Protein AF-A0A3D1DZT5-F1 (afdb_monomer_lite)

Secondary structure (DSSP, 8-state):
-HHHHHHHHHHHHTTTT---SEEHHHHHHHHHHSTTSHHHHHHHHHHHHHHHHTTSS-TTT-EE-TT--BTTTTB-HHHHHHH---SS-SS---TTT-HHHHHHHHHHHHHHTT--TTS-SEEEEE--TT-EETTEEHHHHHHTT-EEEHHHHHHTT-EETTSPPPP-S--EEEEE-TT-TTS-EEEE-HHHHHHHHH---HHHHHHHHHHHHHT-

Foldseek 3Di:
DVLLLVLLLCVQANNLVRQADDQLLVLLVVVLPDDPCNVVSVVLNVLVVVLCVQVQDDSVGFHHHSSRQTASNRHRSVLCVVQFDDQVPPSHSHSHPDVRRSSRSSVRLLVVLVDDPVDAFWAWKDADLQQDDPNDDQQRQAVVQDWDFLVSRVVSVIDHPVRHRDDPDRFIFGWHDLPPRPGIIITGGSSLSSQCVSPVDPVSSVSSRVSSVVVD

Structure (mmCIF, N/CA/C/O backbone):
data_AF-A0A3D1DZT5-F1
#
_entry.id   AF-A0A3D1DZT5-F1
#
loop_
_atom_site.group_PDB
_atom_site.id
_atom_site.type_symbol
_atom_site.label_atom_id
_atom_site.label_alt_id
_atom_site.label_comp_id
_atom_site.label_asym_id
_atom_site.label_entity_id
_atom_site.label_seq_id
_atom_site.pdbx_PDB_ins_code
_atom_site.Cartn_x
_atom_site.Cartn_y
_atom_site.Cartn_z
_atom_site.occupancy
_atom_site.B_iso_or_equiv
_atom_site.auth_seq_id
_atom_site.auth_comp_id
_atom_site.auth_asym_id
_atom_site.auth_atom_id
_atom_site.pdbx_PDB_model_num
ATOM 1 N N . GLN A 1 1 ? -7.192 8.512 -7.193 1.00 91.81 1 GLN A N 1
ATOM 2 C CA . GLN A 1 1 ? -7.450 7.525 -8.275 1.00 91.81 1 GLN A CA 1
ATOM 3 C C . GLN A 1 1 ? -8.282 6.357 -7.721 1.00 91.81 1 GLN A C 1
ATOM 5 O O . GLN A 1 1 ? -7.729 5.529 -7.006 1.00 91.81 1 GLN A O 1
ATOM 10 N N . LYS A 1 2 ? -9.596 6.296 -8.017 1.00 95.25 2 LYS A N 1
ATOM 11 C CA . LYS A 1 2 ? -10.580 5.406 -7.346 1.00 95.25 2 LYS A CA 1
ATOM 12 C C . LYS A 1 2 ? -10.194 3.919 -7.333 1.00 95.25 2 LYS A C 1
ATOM 14 O O . LYS A 1 2 ? -10.285 3.280 -6.292 1.00 95.25 2 LYS A O 1
ATOM 19 N N . ARG A 1 3 ? -9.681 3.397 -8.454 1.00 96.50 3 ARG A N 1
ATOM 20 C CA . ARG A 1 3 ? -9.300 1.978 -8.595 1.00 96.50 3 ARG A CA 1
ATOM 21 C C . ARG A 1 3 ? -8.330 1.479 -7.520 1.00 96.50 3 ARG A C 1
ATOM 23 O O . ARG A 1 3 ? -8.457 0.346 -7.078 1.00 96.50 3 ARG A O 1
ATOM 30 N N . TYR A 1 4 ? -7.404 2.318 -7.048 1.00 97.88 4 TYR A N 1
ATOM 31 C CA . TYR A 1 4 ? -6.472 1.911 -5.992 1.00 97.88 4 TYR A CA 1
ATOM 32 C C . TYR A 1 4 ? -7.145 1.820 -4.631 1.00 97.88 4 TYR A C 1
ATOM 34 O O . TYR A 1 4 ? -6.886 0.864 -3.919 1.00 97.88 4 TYR A O 1
ATOM 42 N N . ILE A 1 5 ? -8.036 2.754 -4.294 1.00 97.75 5 ILE A N 1
ATOM 43 C CA . ILE A 1 5 ? -8.781 2.720 -3.026 1.00 97.75 5 ILE A CA 1
ATOM 44 C C . ILE A 1 5 ? -9.580 1.413 -2.936 1.00 97.75 5 ILE A C 1
ATOM 46 O O . ILE A 1 5 ? -9.458 0.679 -1.961 1.00 97.75 5 ILE A O 1
ATOM 50 N N . VAL A 1 6 ? -10.307 1.072 -4.006 1.00 97.81 6 VAL A N 1
ATOM 51 C CA . VAL A 1 6 ? -11.055 -0.193 -4.108 1.00 97.81 6 VAL A CA 1
ATOM 52 C C . VAL A 1 6 ? -10.125 -1.405 -4.017 1.00 97.81 6 VAL A C 1
ATOM 54 O O . VAL A 1 6 ? -10.454 -2.389 -3.365 1.00 97.81 6 VAL A O 1
ATOM 57 N N . THR A 1 7 ? -8.945 -1.334 -4.632 1.00 98.25 7 THR A N 1
ATOM 58 C CA . THR A 1 7 ? -7.959 -2.421 -4.592 1.00 98.25 7 THR A CA 1
ATOM 59 C C . THR A 1 7 ? -7.408 -2.655 -3.184 1.00 98.25 7 THR A C 1
ATOM 61 O O . THR A 1 7 ? -7.348 -3.803 -2.755 1.00 98.25 7 THR A O 1
ATOM 64 N N . PHE A 1 8 ? -7.019 -1.596 -2.462 1.00 98.31 8 PHE A N 1
ATOM 65 C CA . PHE A 1 8 ? -6.582 -1.704 -1.065 1.00 98.31 8 PHE A CA 1
ATOM 66 C C . PHE A 1 8 ? -7.686 -2.329 -0.214 1.00 98.31 8 PHE A C 1
ATOM 68 O O . PHE A 1 8 ? -7.444 -3.306 0.482 1.00 98.31 8 PHE A O 1
ATOM 75 N N . TRP A 1 9 ? -8.919 -1.842 -0.355 1.00 98.25 9 TRP A N 1
ATOM 76 C CA . TRP A 1 9 ? -10.068 -2.384 0.364 1.00 98.25 9 TRP A CA 1
ATOM 77 C C . TRP A 1 9 ? -10.323 -3.874 0.068 1.00 98.25 9 TRP A C 1
ATOM 79 O O . TRP A 1 9 ? -10.578 -4.670 0.975 1.00 98.25 9 TRP A O 1
ATOM 89 N N . GLY A 1 10 ? -10.200 -4.278 -1.198 1.00 98.00 10 GLY A N 1
ATOM 90 C CA . GLY A 1 10 ? -10.328 -5.671 -1.621 1.00 98.00 10 GLY A CA 1
ATOM 91 C C . GLY A 1 10 ? -9.225 -6.574 -1.070 1.00 98.00 10 GLY A C 1
ATOM 92 O O . GLY A 1 10 ? -9.520 -7.641 -0.539 1.00 98.00 10 GLY A O 1
ATOM 93 N N . ILE A 1 11 ? -7.964 -6.147 -1.164 1.00 97.62 11 ILE A N 1
ATOM 94 C CA . ILE A 1 11 ? -6.813 -6.945 -0.716 1.00 97.62 11 ILE A CA 1
ATOM 95 C C . ILE A 1 11 ? -6.758 -7.053 0.809 1.00 97.62 11 ILE A C 1
ATOM 97 O O . ILE A 1 11 ? -6.447 -8.126 1.317 1.00 97.62 11 ILE A O 1
ATOM 101 N N . GLU A 1 12 ? -7.063 -5.978 1.535 1.00 97.50 12 GLU A N 1
ATOM 102 C CA . GLU A 1 12 ? -6.966 -5.978 2.997 1.00 97.50 12 GLU A CA 1
ATOM 103 C C . GLU A 1 12 ? -8.064 -6.807 3.658 1.00 97.50 12 GLU A C 1
ATOM 105 O O . GLU A 1 12 ? -7.792 -7.553 4.596 1.00 97.50 12 GLU A O 1
ATOM 110 N N . THR A 1 13 ? -9.310 -6.686 3.191 1.00 97.62 13 THR A N 1
ATOM 111 C CA . THR A 1 13 ? -10.460 -7.245 3.922 1.00 97.62 13 THR A CA 1
ATOM 112 C C . THR A 1 13 ? -11.523 -7.889 3.044 1.00 97.62 13 THR A C 1
ATOM 114 O O . THR A 1 13 ? -12.632 -8.152 3.511 1.00 97.62 13 THR A O 1
ATOM 117 N N . SER A 1 14 ? -11.224 -8.167 1.769 1.00 97.38 14 SER A N 1
ATOM 118 C CA . SER A 1 14 ? -12.224 -8.637 0.796 1.00 97.38 14 SER A CA 1
ATOM 119 C C . SER A 1 14 ? -13.459 -7.738 0.772 1.00 97.38 14 SER A C 1
ATOM 121 O O . SER A 1 14 ? -14.593 -8.218 0.833 1.00 97.38 14 SER A O 1
ATOM 123 N N . PHE A 1 15 ? -13.222 -6.426 0.706 1.00 97.50 15 PHE A N 1
ATOM 124 C CA . PHE A 1 15 ? -14.264 -5.401 0.706 1.00 97.50 15 PHE A CA 1
ATOM 125 C C . PHE A 1 15 ? -15.083 -5.384 2.011 1.00 97.50 15 PHE A C 1
ATOM 127 O O . PHE A 1 15 ? -16.312 -5.375 1.992 1.00 97.50 15 PHE A O 1
ATOM 134 N N . GLY A 1 16 ? -14.398 -5.453 3.157 1.00 96.56 16 GLY A N 1
ATOM 135 C CA . GLY A 1 16 ? -15.019 -5.422 4.485 1.00 96.56 16 GLY A CA 1
ATOM 136 C C . GLY A 1 16 ? -15.617 -6.750 4.963 1.00 96.56 16 GLY A C 1
ATOM 137 O O . GLY A 1 16 ? -16.062 -6.834 6.104 1.00 96.56 16 GLY A O 1
ATOM 138 N N . LYS A 1 17 ? -15.596 -7.812 4.144 1.00 96.44 17 LYS A N 1
ATOM 139 C CA . LYS A 1 17 ? -16.114 -9.139 4.530 1.00 96.44 17 LYS A CA 1
ATOM 140 C C . LYS A 1 17 ? -15.282 -9.813 5.623 1.00 96.44 17 LYS A C 1
ATOM 142 O O . LYS A 1 17 ? -15.829 -10.556 6.433 1.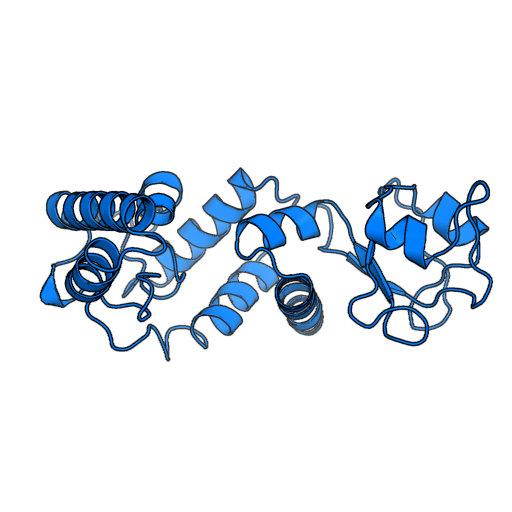00 96.44 17 LYS A O 1
ATOM 147 N N . TYR A 1 18 ? -13.974 -9.558 5.654 1.00 94.75 18 TYR A N 1
ATOM 148 C CA . TYR A 1 18 ? -13.041 -10.167 6.600 1.00 94.75 18 TYR A CA 1
ATOM 149 C C . TYR A 1 18 ? -12.170 -9.106 7.273 1.00 94.75 18 TYR A C 1
ATOM 151 O O . TYR A 1 18 ? -11.099 -8.767 6.785 1.00 94.75 18 TYR A O 1
ATOM 159 N N . LEU A 1 19 ? -12.612 -8.605 8.427 1.00 93.50 19 LEU A N 1
ATOM 160 C CA . LEU A 1 19 ? -11.855 -7.626 9.232 1.00 93.50 19 LEU A CA 1
ATOM 161 C C . LEU A 1 19 ? -10.792 -8.284 10.130 1.00 93.50 19 LEU A C 1
ATOM 163 O O . LEU A 1 19 ? -9.936 -7.608 10.701 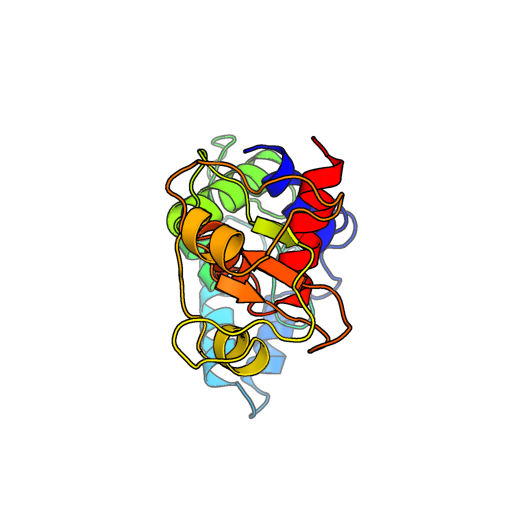1.00 93.50 19 LEU A O 1
ATOM 167 N N . GLY A 1 20 ? -10.892 -9.606 10.291 1.00 92.00 20 GLY A N 1
ATOM 168 C CA . GLY A 1 20 ? -10.311 -10.366 11.393 1.00 92.00 20 GLY A CA 1
ATOM 169 C C . GLY A 1 20 ? -11.322 -10.598 12.524 1.00 92.00 20 GLY A C 1
ATOM 170 O O . GLY A 1 20 ? -12.349 -9.928 12.621 1.00 92.00 20 GLY A O 1
ATOM 171 N N . SER A 1 21 ? -11.058 -11.602 13.359 1.00 94.00 21 SER A N 1
ATOM 172 C CA . SER A 1 21 ? -11.971 -12.058 14.420 1.00 94.00 21 SER A CA 1
ATOM 173 C C . SER A 1 21 ? -11.554 -11.612 15.827 1.00 94.00 21 SER A C 1
ATOM 175 O O . SER A 1 21 ? -12.322 -11.776 16.782 1.00 94.00 21 SER A O 1
ATOM 177 N N . PHE A 1 22 ? -10.367 -11.019 15.971 1.00 97.81 22 PHE A N 1
ATOM 178 C CA . PHE A 1 22 ? -9.794 -10.668 17.265 1.00 97.81 22 PHE A CA 1
ATOM 179 C C . PHE A 1 22 ? -10.328 -9.330 17.772 1.00 97.81 22 PHE A C 1
ATOM 181 O O . PHE A 1 22 ? -10.582 -8.403 17.002 1.00 97.81 22 PHE A O 1
ATOM 188 N N . ASN A 1 23 ? -10.479 -9.226 19.091 1.00 98.44 23 ASN A N 1
ATOM 189 C CA . ASN A 1 23 ? -10.602 -7.938 19.760 1.00 98.44 23 ASN A CA 1
ATOM 190 C C . ASN A 1 23 ? -9.209 -7.287 19.821 1.00 98.44 23 ASN A C 1
ATOM 192 O O . ASN A 1 23 ? -8.269 -7.886 20.344 1.00 98.44 23 ASN A O 1
ATOM 196 N N . VAL A 1 24 ? -9.068 -6.090 19.252 1.00 98.50 24 VAL A N 1
ATOM 197 C CA . VAL A 1 24 ? -7.765 -5.441 19.043 1.00 98.50 24 VAL A CA 1
ATOM 198 C C . VAL A 1 24 ? -7.049 -5.131 20.363 1.00 98.50 24 VAL A C 1
ATOM 200 O O . VAL A 1 24 ? -5.883 -5.513 20.476 1.00 98.50 24 VAL A O 1
ATOM 203 N N . PRO A 1 25 ? -7.691 -4.526 21.386 1.00 98.38 25 PRO A N 1
ATOM 204 C CA . PRO A 1 25 ? -7.063 -4.356 22.694 1.00 98.38 25 PRO A CA 1
ATOM 205 C C . PRO A 1 25 ? -6.531 -5.665 23.287 1.00 98.38 25 PRO A C 1
ATOM 207 O O . PRO A 1 25 ? -5.382 -5.707 23.720 1.00 98.38 25 PRO A O 1
ATOM 210 N N . GLN A 1 26 ? -7.317 -6.748 23.251 1.00 98.00 26 GLN A N 1
ATOM 211 C CA . GLN A 1 26 ? -6.884 -8.052 23.769 1.00 98.00 26 GLN A CA 1
ATOM 212 C C . GLN A 1 26 ? -5.667 -8.594 23.009 1.00 98.00 26 GLN A C 1
ATOM 214 O O . GLN A 1 26 ? -4.668 -8.956 23.629 1.00 98.00 26 GLN A O 1
ATOM 219 N N . ALA A 1 27 ? -5.714 -8.587 21.675 1.00 97.69 27 ALA A N 1
ATOM 220 C CA . ALA A 1 27 ? -4.608 -9.040 20.835 1.00 97.69 27 ALA A CA 1
ATOM 221 C C . ALA A 1 27 ? -3.318 -8.244 21.104 1.00 97.69 27 ALA A C 1
ATOM 223 O O . ALA A 1 27 ? -2.236 -8.814 21.258 1.00 97.69 27 ALA A O 1
ATOM 224 N N . LEU A 1 28 ? -3.434 -6.920 21.224 1.00 97.94 28 LEU A N 1
ATOM 225 C CA . LEU A 1 28 ? -2.300 -6.045 21.503 1.00 97.94 28 LEU A CA 1
ATOM 226 C C . LEU A 1 28 ? -1.756 -6.218 22.927 1.00 97.94 28 LEU A C 1
ATOM 228 O O . LEU A 1 28 ? -0.542 -6.154 23.096 1.00 97.94 28 LEU A O 1
ATOM 232 N N . VAL A 1 29 ? -2.598 -6.483 23.935 1.00 97.19 29 VAL A N 1
ATOM 233 C CA . VAL A 1 29 ? -2.145 -6.844 25.293 1.00 97.19 29 VAL A CA 1
ATOM 234 C C . VAL A 1 29 ? -1.318 -8.126 25.258 1.00 97.19 29 VAL A C 1
ATOM 236 O O . VAL A 1 29 ? -0.209 -8.143 25.794 1.00 97.19 29 VAL A O 1
ATOM 239 N N . THR A 1 30 ? -1.804 -9.172 24.582 1.00 96.56 30 THR A N 1
ATOM 240 C CA . THR A 1 30 ? -1.067 -10.435 24.430 1.00 96.56 30 THR A CA 1
ATOM 241 C C . THR A 1 30 ? 0.303 -10.206 23.788 1.00 96.56 30 THR A C 1
ATOM 243 O O . THR A 1 30 ? 1.317 -10.680 24.296 1.00 96.56 30 THR A O 1
ATOM 246 N N . LEU A 1 31 ? 0.366 -9.418 22.713 1.00 96.38 31 LEU A N 1
ATOM 247 C CA . LEU A 1 31 ? 1.617 -9.133 22.002 1.00 96.38 31 LEU A CA 1
ATOM 248 C C . LEU A 1 31 ? 2.534 -8.131 22.720 1.00 96.38 31 LEU A C 1
ATOM 250 O O . LEU A 1 31 ? 3.740 -8.117 22.480 1.00 96.38 31 LEU A O 1
ATOM 254 N N . ALA A 1 32 ? 1.989 -7.282 23.590 1.00 95.81 32 ALA A N 1
ATOM 255 C CA . ALA A 1 32 ? 2.770 -6.404 24.458 1.00 95.81 32 ALA A CA 1
ATOM 256 C C . ALA A 1 32 ? 3.413 -7.171 25.624 1.00 95.81 32 ALA A C 1
ATOM 258 O O . ALA A 1 32 ? 4.428 -6.718 26.162 1.00 95.81 32 ALA A O 1
ATOM 259 N N . TYR A 1 33 ? 2.821 -8.305 26.009 1.00 93.69 33 TYR A N 1
ATOM 260 C CA . TYR A 1 33 ? 3.386 -9.244 26.971 1.00 93.69 33 TYR A CA 1
ATOM 261 C C . TYR A 1 33 ? 4.450 -10.154 26.330 1.00 93.69 33 TYR A C 1
ATOM 263 O O . TYR A 1 33 ? 5.475 -10.416 26.955 1.00 93.69 33 TYR A O 1
ATOM 271 N N . ASP A 1 34 ? 4.266 -10.570 25.070 1.00 86.81 34 ASP A N 1
ATOM 272 C CA . ASP A 1 34 ? 5.263 -11.352 24.319 1.00 86.81 34 ASP A CA 1
ATOM 273 C C . ASP A 1 34 ? 6.556 -10.548 24.033 1.00 86.81 34 ASP A C 1
ATOM 275 O O . ASP A 1 34 ? 6.542 -9.408 23.562 1.00 86.81 34 ASP A O 1
ATOM 279 N N . GLY A 1 35 ? 7.718 -11.152 24.300 1.00 76.88 35 GLY A N 1
ATOM 280 C CA . GLY A 1 35 ? 9.020 -10.482 24.355 1.00 76.88 35 GLY A CA 1
ATOM 281 C C . GLY A 1 35 ? 9.594 -10.015 23.013 1.00 76.88 35 GLY A C 1
ATOM 282 O O . GLY A 1 35 ? 10.433 -9.117 22.996 1.00 76.88 35 GLY A O 1
ATOM 283 N N . ARG A 1 36 ? 9.155 -10.562 21.871 1.00 87.56 36 ARG A N 1
ATOM 284 C CA . ARG A 1 36 ? 9.807 -10.300 20.565 1.00 87.56 36 ARG A CA 1
ATOM 285 C C . ARG A 1 36 ? 9.691 -8.848 20.091 1.00 87.56 36 ARG A C 1
ATOM 287 O O . ARG A 1 36 ? 10.634 -8.304 19.522 1.00 87.56 36 ARG A O 1
ATOM 294 N N . ARG A 1 37 ? 8.515 -8.234 20.265 1.00 92.88 37 ARG A N 1
ATOM 295 C CA . ARG A 1 37 ? 8.199 -6.859 19.817 1.00 92.88 37 ARG A CA 1
ATOM 296 C C . ARG A 1 37 ? 7.370 -6.085 20.851 1.00 92.88 37 ARG A C 1
ATOM 298 O O . ARG A 1 37 ? 6.650 -5.154 20.487 1.00 92.88 37 ARG A O 1
ATOM 305 N N . SER A 1 38 ? 7.497 -6.440 22.129 1.00 95.12 38 SER A N 1
ATOM 306 C CA . SER A 1 38 ? 6.693 -5.910 23.242 1.00 95.12 38 SER A CA 1
ATOM 307 C C . SER A 1 38 ? 6.575 -4.382 23.249 1.00 95.12 38 SER A C 1
ATOM 309 O O . SER A 1 38 ? 5.476 -3.844 23.354 1.00 95.12 38 SER A O 1
ATOM 311 N N . ALA A 1 39 ? 7.686 -3.657 23.074 1.00 96.31 39 ALA A N 1
ATOM 312 C CA . ALA A 1 39 ? 7.699 -2.193 23.084 1.00 96.31 39 ALA A CA 1
ATOM 313 C C . ALA A 1 39 ? 6.841 -1.577 21.964 1.00 96.31 39 ALA A C 1
ATOM 315 O O . ALA A 1 39 ? 6.136 -0.592 22.189 1.00 96.31 39 ALA A O 1
ATOM 316 N N . TYR A 1 40 ? 6.870 -2.173 20.768 1.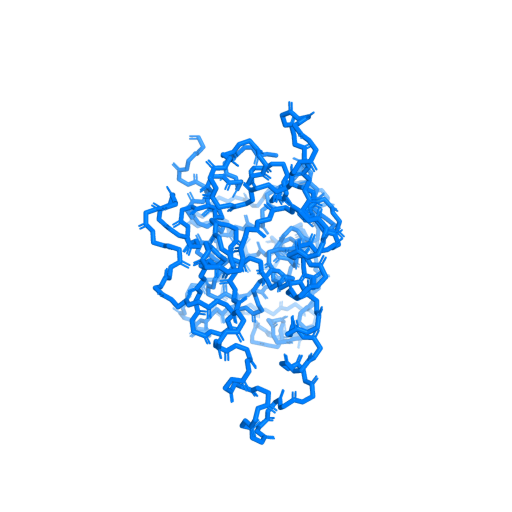00 97.00 40 TYR A N 1
ATOM 317 C CA . TYR A 1 40 ? 6.046 -1.731 19.645 1.00 97.00 40 TYR A CA 1
ATOM 318 C C . TYR A 1 40 ? 4.561 -1.962 19.935 1.00 97.00 40 TYR A C 1
ATOM 320 O O . TYR A 1 40 ? 3.764 -1.031 19.838 1.00 97.00 40 TYR A O 1
ATOM 328 N N . PHE A 1 41 ? 4.193 -3.174 20.355 1.00 97.88 41 PHE A N 1
ATOM 329 C CA . PHE A 1 41 ? 2.792 -3.511 20.608 1.00 97.88 41 PHE A CA 1
ATOM 330 C C . PHE A 1 41 ? 2.217 -2.807 21.836 1.00 97.88 41 PHE A C 1
ATOM 332 O O . PHE A 1 41 ? 1.050 -2.434 21.817 1.00 97.88 41 PHE A O 1
ATOM 339 N N . ARG A 1 42 ? 3.033 -2.495 22.850 1.00 97.75 42 ARG A N 1
ATOM 340 C CA . ARG A 1 42 ? 2.623 -1.625 23.964 1.00 97.75 42 ARG A CA 1
ATOM 341 C C . ARG A 1 42 ? 2.247 -0.226 23.478 1.00 97.75 42 ARG A C 1
ATOM 343 O O . ARG A 1 42 ? 1.253 0.330 23.932 1.00 97.75 42 ARG A O 1
ATOM 350 N N . LYS A 1 43 ? 3.006 0.339 22.534 1.00 98.38 43 LYS A N 1
ATOM 351 C CA . LYS A 1 43 ? 2.670 1.636 21.929 1.00 98.38 43 LYS A CA 1
ATOM 352 C C . LYS A 1 43 ? 1.361 1.562 21.141 1.00 98.38 43 LYS A C 1
ATOM 354 O O . LYS A 1 43 ? 0.531 2.457 21.270 1.00 98.38 43 LYS A O 1
ATOM 359 N N . GLU A 1 44 ? 1.170 0.511 20.347 1.00 98.69 44 GLU A N 1
ATOM 360 C CA . GLU A 1 44 ? -0.077 0.317 19.597 1.00 98.69 44 GLU A CA 1
ATOM 361 C C . GLU A 1 44 ? -1.276 0.086 20.524 1.00 98.69 44 GLU A C 1
ATOM 363 O O . GLU A 1 44 ? -2.336 0.647 20.275 1.00 98.69 44 GLU A O 1
ATOM 368 N N . LEU A 1 45 ? -1.106 -0.636 21.637 1.00 98.56 45 LEU A N 1
ATOM 369 C CA . LEU A 1 45 ? -2.141 -0.795 22.659 1.00 98.56 45 LEU A CA 1
ATOM 370 C C . LEU A 1 45 ? -2.569 0.559 23.235 1.00 98.56 45 LEU A C 1
ATOM 372 O O . LEU A 1 45 ? -3.757 0.863 23.272 1.00 98.56 45 LEU A O 1
ATOM 376 N N . LEU A 1 46 ? -1.613 1.400 23.640 1.00 98.75 46 LEU A N 1
ATOM 377 C CA . LEU A 1 46 ? -1.922 2.738 24.157 1.00 98.75 46 LEU A CA 1
ATOM 378 C C . LEU A 1 46 ? -2.625 3.608 23.107 1.00 98.75 46 LEU A C 1
ATOM 380 O O . LEU A 1 46 ? -3.540 4.357 23.436 1.00 98.75 46 LEU A O 1
ATOM 384 N N . ASN A 1 47 ? -2.234 3.493 21.837 1.00 98.88 47 ASN A N 1
ATOM 385 C CA . ASN A 1 47 ? -2.930 4.172 20.748 1.00 98.88 47 ASN A CA 1
ATOM 386 C C . ASN A 1 47 ? -4.357 3.638 20.559 1.00 98.88 47 ASN A C 1
ATOM 388 O O . ASN A 1 47 ? -5.259 4.438 20.348 1.00 98.88 47 ASN A O 1
ATOM 392 N N . ALA A 1 48 ? -4.585 2.327 20.672 1.00 98.88 48 ALA A N 1
ATOM 393 C CA . ALA A 1 48 ? -5.923 1.742 20.587 1.00 98.88 48 ALA A CA 1
ATOM 394 C C . ALA A 1 48 ? -6.835 2.271 21.703 1.00 98.88 48 ALA A C 1
ATOM 396 O O . ALA A 1 48 ? -7.967 2.665 21.437 1.00 98.88 48 ALA A O 1
ATOM 397 N N . LEU A 1 49 ? -6.313 2.373 22.930 1.00 98.81 49 LEU A N 1
ATOM 398 C CA . LEU A 1 49 ? -7.041 2.962 24.056 1.00 98.81 49 LEU A CA 1
ATOM 399 C C . LEU A 1 49 ? -7.388 4.436 23.812 1.00 98.81 49 LEU A C 1
ATOM 401 O O . LEU A 1 49 ? -8.508 4.836 24.096 1.00 98.81 49 LEU A O 1
ATOM 405 N N . ARG A 1 50 ? -6.485 5.225 23.212 1.00 98.88 50 ARG A N 1
ATOM 406 C CA . ARG A 1 50 ? -6.780 6.618 22.818 1.00 98.88 50 ARG A CA 1
ATOM 407 C C . ARG A 1 50 ? -7.893 6.725 21.776 1.00 98.88 50 ARG A C 1
ATOM 409 O O . ARG A 1 50 ? -8.650 7.683 21.795 1.00 98.88 50 ARG A O 1
ATOM 416 N N . ILE A 1 51 ? -7.984 5.769 20.853 1.00 98.88 51 ILE A N 1
ATOM 417 C CA . ILE A 1 51 ? -9.049 5.748 19.837 1.00 98.88 51 ILE A CA 1
ATOM 418 C C . ILE A 1 51 ? -10.407 5.465 20.486 1.00 98.88 51 ILE A C 1
ATOM 420 O O . ILE A 1 51 ? -11.398 6.090 20.115 1.00 98.88 51 ILE A O 1
ATOM 424 N N . ILE A 1 52 ? -10.436 4.540 21.452 1.00 98.75 52 ILE A N 1
ATOM 425 C CA . ILE A 1 52 ? -11.636 4.216 22.234 1.00 98.75 52 ILE A CA 1
ATOM 426 C C . ILE A 1 52 ? -12.057 5.419 23.085 1.00 98.75 52 ILE A C 1
ATOM 428 O O . ILE A 1 52 ? -13.219 5.810 23.050 1.00 98.75 52 ILE A O 1
ATOM 432 N N . ASP A 1 53 ? -11.109 6.031 23.797 1.00 98.69 53 ASP A N 1
ATOM 433 C CA . ASP A 1 53 ? -11.330 7.225 24.624 1.00 98.69 53 ASP A CA 1
ATOM 434 C C . ASP A 1 53 ? -11.852 8.413 23.796 1.00 98.69 53 ASP A C 1
ATOM 436 O O . ASP A 1 53 ? -12.764 9.119 24.212 1.00 98.69 53 ASP A O 1
ATOM 440 N N . GLY A 1 54 ? -11.362 8.564 22.561 1.00 98.38 54 GLY A N 1
ATOM 441 C CA . GLY A 1 54 ? -11.862 9.549 21.598 1.00 98.38 54 GLY A CA 1
ATOM 442 C C . GLY A 1 54 ? -13.258 9.261 21.027 1.00 98.38 54 GLY A C 1
ATOM 443 O O . GLY A 1 54 ? -13.729 10.026 20.191 1.00 98.38 54 GLY A O 1
ATOM 444 N N . GLY A 1 55 ? -13.919 8.167 21.420 1.00 98.38 55 GLY A N 1
ATOM 445 C CA . GLY A 1 55 ? -15.307 7.874 21.047 1.00 98.38 55 GLY A CA 1
ATOM 446 C C . GLY A 1 55 ? -15.519 7.374 19.614 1.00 98.38 55 GLY A C 1
ATOM 447 O O . GLY A 1 55 ? -16.662 7.296 19.162 1.00 98.38 55 GLY A O 1
ATOM 448 N N . HIS A 1 56 ? -14.454 7.011 18.892 1.00 98.56 56 HIS A N 1
ATOM 449 C CA . HIS A 1 56 ? -14.564 6.553 17.501 1.00 98.56 56 HIS A CA 1
ATOM 450 C C . HIS A 1 56 ? -15.087 5.113 17.373 1.00 98.56 56 HIS A C 1
ATOM 452 O O . HIS A 1 56 ? -15.667 4.758 16.352 1.00 98.56 56 HIS A O 1
ATOM 458 N N . ILE A 1 57 ? -14.873 4.273 18.391 1.00 98.56 57 ILE A N 1
ATOM 459 C CA . ILE A 1 57 ? -15.360 2.888 18.449 1.00 98.56 57 ILE A CA 1
ATOM 460 C C . ILE A 1 57 ? -15.395 2.415 19.909 1.00 98.56 57 ILE A C 1
ATOM 462 O O . ILE A 1 57 ? -14.556 2.820 20.714 1.00 98.56 57 ILE A O 1
ATOM 466 N N . SER A 1 58 ? -16.331 1.533 20.266 1.00 98.19 58 SER A N 1
ATOM 467 C CA . SER A 1 58 ? -16.342 0.900 21.591 1.00 98.19 58 SER A CA 1
ATOM 468 C C . SER A 1 58 ? -15.319 -0.239 21.685 1.00 98.19 58 SER A C 1
ATOM 470 O O . SER A 1 58 ? -14.976 -0.886 20.690 1.00 98.19 58 SER A O 1
ATOM 472 N N . ALA A 1 59 ? -14.830 -0.510 22.898 1.00 97.81 59 ALA A N 1
ATOM 473 C CA . ALA A 1 59 ? -13.777 -1.499 23.131 1.00 97.81 59 ALA A CA 1
ATOM 474 C C . ALA A 1 59 ? -14.151 -2.911 22.645 1.00 97.81 59 ALA A C 1
ATOM 476 O O . ALA A 1 59 ? -13.309 -3.607 22.082 1.00 97.81 59 ALA A O 1
ATOM 477 N N . ASP A 1 60 ? -15.404 -3.330 22.822 1.00 97.38 60 ASP A N 1
ATOM 478 C CA . ASP A 1 60 ? -15.934 -4.636 22.411 1.00 97.38 60 ASP A CA 1
ATOM 479 C C . ASP A 1 60 ? -16.067 -4.773 20.882 1.00 97.38 60 ASP A C 1
ATOM 481 O O . ASP A 1 60 ? -15.869 -5.865 20.330 1.00 97.38 60 ASP A O 1
ATOM 485 N N . ARG A 1 61 ? -16.312 -3.653 20.189 1.00 97.88 61 ARG A N 1
ATOM 486 C CA . ARG A 1 61 ? -16.486 -3.584 18.731 1.00 97.88 61 ARG A CA 1
ATOM 487 C C . ARG A 1 61 ? -15.194 -3.350 17.955 1.00 97.88 61 ARG A C 1
ATOM 489 O O . ARG A 1 61 ? -15.200 -3.517 16.737 1.00 97.88 61 ARG A O 1
ATOM 496 N N . MET A 1 62 ? -14.087 -3.011 18.619 1.00 98.50 62 MET A N 1
ATOM 497 C CA . MET A 1 62 ? -12.793 -2.775 17.972 1.00 98.50 62 MET A CA 1
ATOM 498 C C . MET A 1 62 ? -12.177 -4.087 17.451 1.00 98.50 62 MET A C 1
ATOM 500 O O . MET A 1 62 ? -11.311 -4.699 18.082 1.00 98.50 62 MET A O 1
ATOM 504 N N . LYS A 1 63 ? -12.660 -4.547 16.293 1.00 98.44 63 LYS A N 1
ATOM 505 C CA . LYS A 1 63 ? -12.231 -5.789 15.640 1.00 98.44 63 LYS A CA 1
ATOM 506 C C . LYS A 1 63 ? -11.063 -5.571 14.685 1.00 98.44 63 LYS A C 1
ATOM 508 O O . LYS A 1 63 ? -10.914 -4.502 14.085 1.00 98.44 63 LYS A O 1
ATOM 513 N N . GLY A 1 64 ? -10.246 -6.608 14.547 1.00 98.19 64 GLY A N 1
ATOM 514 C CA . GLY A 1 64 ? -9.066 -6.585 13.700 1.00 98.19 64 GLY A CA 1
ATOM 515 C C . GLY A 1 64 ? -8.381 -7.941 13.579 1.00 98.19 64 GLY A C 1
ATOM 516 O O . GLY A 1 64 ? -8.867 -8.974 14.057 1.00 98.19 64 GLY A O 1
ATOM 517 N N . SER A 1 65 ? -7.218 -7.928 12.940 1.00 98.12 65 SER A N 1
ATOM 518 C CA . SER A 1 65 ? -6.326 -9.079 12.864 1.00 98.12 65 SER A CA 1
ATOM 519 C C . SER A 1 65 ? -5.684 -9.398 14.216 1.00 98.12 65 SER A C 1
ATOM 521 O O . SER A 1 65 ? -5.652 -8.579 15.137 1.00 98.12 65 SER A O 1
ATOM 523 N N . TRP A 1 66 ? -5.090 -10.587 14.309 1.00 96.50 66 TRP A N 1
ATOM 524 C CA . TRP A 1 66 ? -4.331 -11.034 15.481 1.00 96.50 66 TRP A CA 1
ATOM 525 C C . TRP A 1 66 ? -3.165 -10.100 15.849 1.00 96.50 66 TRP A C 1
ATOM 527 O O . TRP A 1 66 ? -2.727 -10.098 16.992 1.00 96.50 66 TRP A O 1
ATOM 537 N N . ALA A 1 67 ? -2.658 -9.315 14.892 1.00 96.50 67 ALA A N 1
ATOM 538 C CA . ALA A 1 67 ? -1.556 -8.378 15.094 1.00 96.50 67 ALA A CA 1
ATOM 539 C C . ALA A 1 67 ? -2.026 -6.954 15.446 1.00 96.50 67 ALA A C 1
ATOM 541 O O . ALA A 1 67 ? -1.192 -6.068 15.622 1.00 96.50 67 ALA A O 1
ATOM 542 N N . GLY A 1 68 ? -3.341 -6.724 15.536 1.00 97.62 68 GLY A N 1
ATOM 543 C CA . GLY A 1 68 ? -3.930 -5.430 15.881 1.00 97.62 68 GLY A CA 1
ATOM 544 C C . GLY A 1 68 ? -4.161 -4.478 14.705 1.00 97.62 68 GLY A C 1
ATOM 545 O O . GLY A 1 68 ? -4.456 -3.311 14.940 1.00 97.62 68 GLY A O 1
ATOM 546 N N . ALA A 1 69 ? -4.054 -4.942 13.456 1.00 98.50 69 ALA A N 1
ATOM 547 C CA . ALA A 1 69 ? -4.530 -4.174 12.302 1.00 98.50 69 ALA A CA 1
ATOM 548 C C . ALA A 1 69 ? -6.067 -4.165 12.283 1.00 98.50 69 ALA A C 1
ATOM 550 O O . ALA A 1 69 ? -6.691 -5.215 12.416 1.00 98.50 69 ALA A O 1
ATOM 551 N N . MET A 1 70 ? -6.671 -2.984 12.176 1.00 98.69 70 MET A N 1
ATOM 552 C CA . MET A 1 70 ? -8.061 -2.741 12.558 1.00 98.69 70 MET A CA 1
ATOM 553 C C . MET A 1 70 ? -8.973 -2.472 11.363 1.00 98.69 70 MET A C 1
ATOM 555 O O . MET A 1 70 ? -8.583 -1.781 10.419 1.00 98.69 70 MET A O 1
ATOM 559 N N . GLY A 1 71 ? -10.224 -2.925 11.473 1.00 98.38 71 GLY A N 1
ATOM 560 C CA . GLY A 1 71 ? -11.306 -2.538 10.569 1.00 98.38 71 GLY A CA 1
ATOM 561 C C . GLY A 1 71 ? -11.055 -2.894 9.104 1.00 98.38 71 GLY A C 1
ATOM 562 O O . GLY A 1 71 ? -10.256 -3.774 8.777 1.00 98.38 71 GLY A O 1
ATOM 563 N N . GLN A 1 72 ? -11.762 -2.206 8.212 1.00 98.56 72 GLN A N 1
ATOM 564 C CA . GLN A 1 72 ? -11.732 -2.464 6.771 1.00 98.56 72 GLN A CA 1
ATOM 565 C C . GLN A 1 72 ? -10.428 -1.996 6.111 1.00 98.56 72 GLN A C 1
ATOM 567 O O . GLN A 1 72 ? -10.020 -2.564 5.099 1.00 98.56 72 GLN A O 1
ATOM 572 N N . SER A 1 73 ? -9.767 -0.994 6.699 1.00 97.50 73 SER A N 1
ATOM 573 C CA . SER A 1 73 ? -8.479 -0.464 6.231 1.00 97.50 73 SER A CA 1
ATOM 574 C C . SER A 1 73 ? -7.270 -1.230 6.775 1.00 97.50 73 SER A C 1
ATOM 576 O O . SER A 1 73 ? -6.150 -0.906 6.402 1.00 97.50 73 SER A O 1
ATOM 578 N N . GLN A 1 74 ? -7.451 -2.178 7.704 1.00 98.44 74 GLN A N 1
ATOM 579 C CA . GLN A 1 74 ? -6.347 -2.865 8.399 1.00 98.44 74 GLN A CA 1
ATOM 580 C C . GLN A 1 74 ? -5.278 -1.896 8.946 1.00 98.44 74 GLN A C 1
ATOM 582 O O . GLN A 1 74 ? -4.079 -2.179 8.979 1.00 98.44 74 GLN A O 1
ATOM 587 N N . PHE A 1 75 ? -5.704 -0.724 9.417 1.00 98.69 75 PHE A N 1
ATOM 588 C CA . PHE A 1 75 ? -4.792 0.235 10.026 1.00 98.69 75 PHE A CA 1
ATOM 589 C C . PHE A 1 75 ? -4.336 -0.257 11.387 1.00 98.69 75 PHE A C 1
ATOM 591 O O . PHE A 1 75 ? -5.149 -0.624 12.228 1.00 98.69 75 PHE A O 1
ATOM 598 N N . MET A 1 76 ? -3.034 -0.176 11.649 1.00 98.69 76 MET A N 1
ATOM 599 C CA . MET A 1 76 ? -2.555 -0.188 13.030 1.00 98.69 76 MET A CA 1
ATOM 600 C C . MET A 1 76 ? -3.119 1.034 13.780 1.00 98.69 76 MET A C 1
ATOM 602 O O . MET A 1 76 ? -3.326 2.075 13.147 1.00 98.69 76 MET A O 1
ATOM 606 N N . PRO A 1 77 ? -3.308 0.979 15.110 1.00 98.81 77 PRO A N 1
ATOM 607 C CA . PRO A 1 77 ? -3.792 2.117 15.895 1.00 98.81 77 PRO A CA 1
ATOM 608 C C . PRO A 1 77 ? -3.023 3.424 15.654 1.00 98.81 77 PRO A C 1
ATOM 610 O O . PRO A 1 77 ? -3.614 4.491 15.505 1.00 98.81 77 PRO A O 1
ATOM 613 N N . SER A 1 78 ? -1.700 3.361 15.520 1.00 98.69 78 SER A N 1
ATOM 614 C CA . SER A 1 78 ? -0.885 4.518 15.143 1.00 98.69 78 SER A CA 1
ATOM 615 C C . SER A 1 78 ? -1.234 5.076 13.762 1.00 98.69 78 SER A C 1
ATOM 617 O O . SER A 1 78 ? -1.218 6.289 13.571 1.00 98.69 78 SER A O 1
ATOM 619 N N . SER A 1 79 ? -1.559 4.222 12.793 1.00 98.62 79 SER A N 1
ATOM 620 C CA . SER A 1 79 ? -1.973 4.655 11.456 1.00 98.62 79 SER A CA 1
ATOM 621 C C . SER A 1 79 ? -3.351 5.305 11.497 1.00 98.62 79 SER A C 1
ATOM 623 O O . SER A 1 79 ? -3.527 6.370 10.917 1.00 98.62 79 SER A O 1
ATOM 625 N N . PHE A 1 80 ? -4.289 4.745 12.262 1.00 98.81 80 PHE A N 1
ATOM 626 C CA . PHE A 1 80 ? -5.589 5.371 12.487 1.00 98.81 80 PHE A CA 1
ATOM 627 C C . PHE A 1 80 ? -5.440 6.804 13.003 1.00 98.81 80 PHE A C 1
ATOM 629 O O . PHE A 1 80 ? -5.969 7.734 12.404 1.00 98.81 80 PHE A O 1
ATOM 636 N N . LEU A 1 81 ? -4.649 7.012 14.060 1.00 98.75 81 LEU A N 1
ATOM 637 C CA . LEU A 1 81 ? -4.500 8.341 14.660 1.00 98.75 81 LEU A CA 1
ATOM 638 C C . LEU A 1 81 ? -3.927 9.384 13.687 1.00 98.75 81 LEU A C 1
ATOM 640 O O . LEU A 1 81 ? -4.269 10.558 13.793 1.00 98.75 81 LEU A O 1
ATOM 644 N N . ASN A 1 82 ? -3.078 8.963 12.744 1.00 98.44 82 ASN A N 1
ATOM 645 C CA . ASN A 1 82 ? -2.403 9.856 11.797 1.00 98.44 82 ASN A CA 1
ATOM 646 C C . ASN A 1 82 ? -3.158 10.067 10.474 1.00 98.44 82 ASN A C 1
ATOM 648 O O . ASN A 1 82 ? -2.901 11.059 9.777 1.00 98.44 82 ASN A O 1
ATOM 652 N N . TYR A 1 83 ? -4.009 9.112 10.089 1.00 98.62 83 TYR A N 1
ATOM 653 C CA . TYR A 1 83 ? -4.535 9.017 8.725 1.00 98.62 83 TYR A CA 1
ATOM 654 C C . TYR A 1 83 ? -6.039 8.784 8.629 1.00 98.62 83 TYR A C 1
ATOM 656 O O . TYR A 1 83 ? -6.576 9.005 7.546 1.00 98.62 83 TYR A O 1
ATOM 664 N N . ALA A 1 84 ? -6.703 8.318 9.691 1.00 98.69 84 ALA A N 1
ATOM 665 C CA . ALA A 1 84 ? -8.142 8.122 9.639 1.00 98.69 84 ALA A CA 1
ATOM 666 C C . ALA A 1 84 ? -8.853 9.476 9.528 1.00 98.69 84 ALA A C 1
ATOM 668 O O . ALA A 1 84 ? -8.459 10.433 10.201 1.00 98.69 84 ALA A O 1
ATOM 669 N N . GLU A 1 85 ? -9.880 9.521 8.689 1.00 98.62 85 GLU A N 1
ATOM 670 C CA . GLU A 1 85 ? -10.702 10.694 8.393 1.00 98.62 85 GLU A CA 1
ATOM 671 C C . GLU A 1 85 ? -12.167 10.382 8.711 1.00 98.62 85 GLU A C 1
ATOM 673 O O . GLU A 1 85 ? -12.602 9.245 8.526 1.00 98.62 85 GLU A O 1
ATOM 678 N N . ASP A 1 86 ? -12.878 11.398 9.193 1.00 98.56 86 ASP A N 1
ATOM 679 C CA . ASP A 1 86 ? -14.332 11.422 9.373 1.00 98.56 86 ASP A CA 1
ATOM 680 C C . ASP A 1 86 ? -14.888 12.083 8.112 1.00 98.56 86 ASP A C 1
ATOM 682 O O . ASP A 1 86 ? -14.662 13.274 7.877 1.00 98.56 86 ASP A O 1
ATOM 686 N N . TRP A 1 87 ? -15.473 11.283 7.227 1.00 98.19 87 TRP A N 1
ATOM 687 C CA . TRP A 1 87 ? -15.912 11.760 5.922 1.00 98.19 87 TRP A CA 1
ATOM 688 C C . TRP A 1 87 ? -17.394 12.107 5.888 1.00 98.19 87 TRP A C 1
ATOM 690 O O . TRP A 1 87 ? -17.790 12.972 5.103 1.00 98.19 87 TRP A O 1
ATOM 700 N N . ASP A 1 88 ? -18.218 11.421 6.679 1.00 97.62 88 ASP A N 1
ATOM 701 C CA . ASP A 1 88 ? -19.655 11.693 6.745 1.00 97.62 88 ASP A CA 1
ATOM 702 C C . ASP A 1 88 ? -20.030 12.771 7.778 1.00 97.62 88 ASP A C 1
ATOM 704 O O . ASP A 1 88 ? -21.138 13.308 7.716 1.00 97.62 88 ASP A O 1
ATOM 708 N N . GLY A 1 89 ? -19.082 13.185 8.622 1.00 97.94 89 GLY A N 1
ATOM 709 C CA . GLY A 1 89 ? -19.190 14.319 9.532 1.00 97.94 89 GLY A CA 1
ATOM 710 C C . GLY A 1 89 ? -19.926 13.999 10.831 1.00 97.94 89 GLY A C 1
ATOM 711 O O . GLY A 1 89 ? -20.427 14.925 11.475 1.00 97.94 89 GLY A O 1
ATOM 712 N N . ASP A 1 90 ? -20.033 12.723 11.213 1.00 97.88 90 ASP A N 1
ATOM 713 C CA . ASP A 1 90 ? -20.740 12.296 12.427 1.00 97.88 90 ASP A CA 1
ATOM 714 C C . ASP A 1 90 ? -19.902 12.441 13.719 1.00 97.88 90 ASP A C 1
ATOM 716 O O . ASP A 1 90 ? -20.389 12.187 14.828 1.00 97.88 90 ASP A O 1
ATOM 720 N N . GLY A 1 91 ? -18.650 12.896 13.593 1.00 97.81 91 GLY A N 1
ATOM 721 C CA . GLY A 1 91 ? -17.684 13.051 14.677 1.00 97.81 91 GLY A CA 1
ATOM 722 C C . GLY A 1 91 ? -16.832 11.802 14.921 1.00 97.81 91 GLY A C 1
ATOM 723 O O . GLY A 1 91 ? -16.001 11.790 15.842 1.00 97.81 91 GLY A O 1
ATOM 724 N N . ARG A 1 92 ? -17.011 10.732 14.139 1.00 98.31 92 ARG A N 1
ATOM 725 C CA . ARG A 1 92 ? -16.276 9.472 14.257 1.00 98.31 92 ARG A CA 1
ATOM 726 C C . ARG A 1 92 ? -15.489 9.190 12.989 1.00 98.31 92 ARG A C 1
ATOM 728 O O . ARG A 1 92 ? -15.820 9.595 11.896 1.00 98.31 92 ARG A O 1
ATOM 735 N N . ARG A 1 93 ? -14.379 8.479 13.170 1.00 98.62 93 ARG A N 1
ATOM 736 C CA . ARG A 1 93 ? -13.551 7.985 12.067 1.00 98.62 93 ARG A CA 1
ATOM 737 C C . ARG A 1 93 ? -13.760 6.481 11.981 1.00 98.62 93 ARG A C 1
ATOM 739 O O . ARG A 1 93 ? -12.876 5.711 12.360 1.00 98.62 93 ARG A O 1
ATOM 746 N N . ASP A 1 94 ? -14.968 6.051 11.638 1.00 98.62 94 ASP A N 1
ATOM 747 C CA . ASP A 1 94 ? -15.385 4.652 11.715 1.00 98.62 94 ASP 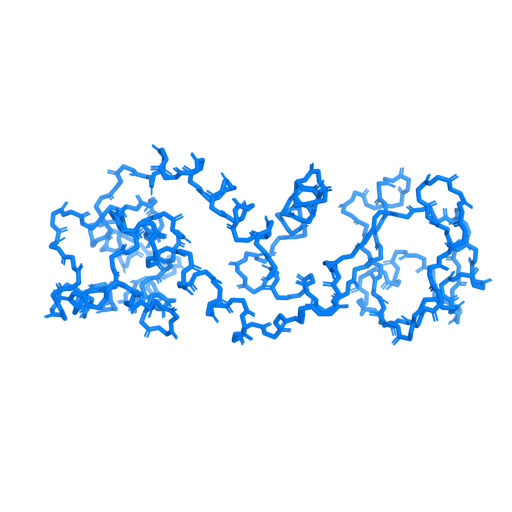A CA 1
ATOM 748 C C . ASP A 1 94 ? -14.869 3.838 10.517 1.00 98.62 94 ASP A C 1
ATOM 750 O O . ASP A 1 94 ? -15.582 3.508 9.569 1.00 98.62 94 ASP A O 1
ATOM 754 N N . ILE A 1 95 ? -13.607 3.405 10.607 1.00 98.62 95 ILE A N 1
ATOM 755 C CA . ILE A 1 95 ? -13.005 2.494 9.621 1.00 98.62 95 ILE A CA 1
ATOM 756 C C . ILE A 1 95 ? -13.531 1.045 9.709 1.00 98.62 95 ILE A C 1
ATOM 758 O O . ILE A 1 95 ? -12.989 0.164 9.035 1.00 98.62 95 ILE A O 1
ATOM 762 N N . TRP A 1 96 ? -14.528 0.752 10.550 1.00 98.50 96 TRP A N 1
ATOM 763 C CA . TRP A 1 96 ? -15.148 -0.569 10.682 1.00 98.50 96 TRP A CA 1
ATOM 764 C C . TRP A 1 96 ? -16.493 -0.633 9.960 1.00 98.50 96 TRP A C 1
ATOM 766 O O . TRP A 1 96 ? -16.709 -1.572 9.193 1.00 98.50 96 TRP A O 1
ATOM 776 N N . GLY A 1 97 ? -17.381 0.331 10.207 1.00 97.38 97 GLY A N 1
ATOM 777 C CA . GLY A 1 97 ? -18.757 0.350 9.707 1.00 97.38 97 GLY A CA 1
ATOM 778 C C . GLY A 1 97 ? -19.011 1.325 8.558 1.00 97.38 97 GLY A C 1
ATOM 779 O O . GLY A 1 97 ? -19.831 1.024 7.689 1.00 97.38 97 GLY A O 1
ATOM 780 N N . THR A 1 98 ? -18.284 2.441 8.501 1.00 98.31 98 THR A N 1
ATOM 781 C CA . THR A 1 98 ? -18.568 3.533 7.564 1.00 98.31 98 THR A CA 1
ATOM 782 C C . THR A 1 98 ? -17.649 3.463 6.351 1.00 98.31 98 THR A C 1
ATOM 784 O O . THR A 1 98 ? -16.482 3.847 6.374 1.00 98.31 98 THR A O 1
ATOM 787 N N . THR A 1 99 ? -18.177 2.980 5.223 1.00 97.69 99 THR A N 1
ATOM 788 C CA . THR A 1 99 ? -17.401 2.843 3.977 1.00 97.69 99 THR A CA 1
ATOM 789 C C . THR A 1 99 ? -16.808 4.174 3.493 1.00 97.69 99 THR A C 1
ATOM 791 O O . THR A 1 99 ? -15.722 4.188 2.910 1.00 97.69 99 THR A O 1
ATOM 794 N N . ALA A 1 100 ? -17.491 5.292 3.748 1.00 98.25 100 ALA A N 1
ATOM 795 C CA . ALA A 1 100 ? -17.005 6.621 3.397 1.00 98.25 100 ALA A CA 1
ATOM 796 C C . ALA A 1 100 ? -15.688 6.957 4.124 1.00 98.25 100 ALA A C 1
ATOM 798 O O . ALA A 1 100 ? -14.696 7.284 3.467 1.00 98.25 100 ALA A O 1
ATOM 799 N N . ASP A 1 101 ? -15.639 6.740 5.439 1.00 98.75 101 ASP A N 1
ATOM 800 C CA . ASP A 1 101 ? -14.444 6.921 6.268 1.00 98.75 101 ASP A CA 1
ATOM 801 C C . ASP A 1 101 ? -13.321 5.983 5.852 1.00 98.75 101 ASP A C 1
ATOM 803 O O . ASP A 1 101 ? -12.168 6.398 5.756 1.00 98.75 101 ASP A O 1
ATOM 807 N N . VAL A 1 102 ? -13.629 4.723 5.530 1.00 98.56 102 VAL A N 1
ATOM 808 C CA . VAL A 1 102 ? -12.641 3.754 5.023 1.00 98.56 102 VAL A CA 1
ATOM 809 C C . VAL A 1 102 ? -11.959 4.288 3.760 1.00 98.56 102 VAL A C 1
ATOM 811 O O . VAL A 1 102 ? -10.726 4.256 3.644 1.00 98.56 102 VAL A O 1
ATOM 814 N N . PHE A 1 103 ? -12.737 4.811 2.811 1.00 98.62 103 PHE A N 1
ATOM 815 C CA . PHE A 1 103 ? -12.215 5.329 1.547 1.00 98.62 103 PHE A CA 1
ATOM 816 C C . PHE A 1 103 ? -11.455 6.639 1.723 1.00 98.62 103 PHE A C 1
ATOM 818 O O . PHE A 1 103 ? -10.366 6.778 1.155 1.00 98.62 103 PHE A O 1
ATOM 825 N N . ALA A 1 104 ? -11.981 7.563 2.524 1.00 98.56 104 ALA A N 1
ATOM 826 C CA . ALA A 1 104 ? -11.321 8.822 2.840 1.00 98.56 104 ALA A CA 1
ATOM 827 C C . ALA A 1 104 ? -9.997 8.586 3.578 1.00 98.56 104 ALA A C 1
ATOM 829 O O . ALA A 1 104 ? -8.957 9.093 3.161 1.00 98.56 104 ALA A O 1
ATOM 830 N N . SER A 1 105 ? -10.000 7.713 4.586 1.00 98.75 105 SER A N 1
ATOM 831 C CA . SER A 1 105 ? -8.815 7.317 5.353 1.00 98.75 105 SER A CA 1
ATOM 832 C C . SER A 1 105 ? -7.748 6.663 4.472 1.00 98.75 105 SER A C 1
ATOM 834 O O . SER A 1 105 ? -6.562 6.989 4.560 1.00 98.75 105 SER A O 1
ATOM 836 N N . THR A 1 106 ? -8.157 5.764 3.571 1.00 98.56 106 THR A N 1
ATOM 837 C CA . THR A 1 106 ? -7.248 5.127 2.603 1.00 98.56 106 THR A CA 1
ATOM 838 C C . THR A 1 106 ? -6.657 6.163 1.644 1.00 98.56 106 THR A C 1
ATOM 840 O O . THR A 1 106 ? -5.450 6.166 1.392 1.00 98.56 106 THR A O 1
ATOM 843 N N . ALA A 1 107 ? -7.481 7.077 1.125 1.00 98.38 107 ALA A N 1
ATOM 844 C CA . ALA A 1 107 ? -7.026 8.146 0.242 1.00 98.38 107 ALA A CA 1
ATOM 845 C C . ALA A 1 107 ? -6.050 9.099 0.949 1.00 98.38 107 ALA A C 1
ATOM 847 O O . ALA A 1 107 ? -4.998 9.413 0.389 1.00 98.38 107 ALA A O 1
ATOM 848 N N . ASN A 1 108 ? -6.358 9.501 2.183 1.00 98.69 108 ASN A N 1
ATOM 849 C CA . ASN A 1 108 ? -5.517 10.365 3.003 1.00 98.69 108 ASN A CA 1
ATOM 850 C C . ASN A 1 108 ? -4.167 9.711 3.316 1.00 98.69 108 ASN A C 1
ATOM 852 O O . ASN A 1 108 ? -3.117 10.336 3.152 1.00 98.69 108 ASN A O 1
ATOM 856 N N . TYR A 1 109 ? -4.170 8.425 3.681 1.00 98.62 109 TYR A N 1
ATOM 857 C CA . TYR A 1 109 ? -2.936 7.665 3.861 1.00 98.62 109 TYR A CA 1
ATOM 858 C C . TYR A 1 109 ? -2.073 7.714 2.602 1.00 98.62 109 TYR A C 1
ATOM 860 O O . TYR A 1 109 ? -0.891 8.050 2.676 1.00 98.62 109 TYR A O 1
ATOM 868 N N . LEU A 1 110 ? -2.649 7.396 1.437 1.00 98.25 110 LEU A N 1
ATOM 869 C CA . LEU A 1 110 ? -1.902 7.374 0.181 1.00 98.25 110 LEU A CA 1
ATOM 870 C C . LEU A 1 110 ? -1.361 8.764 -0.166 1.00 98.25 110 LEU A C 1
ATOM 872 O O . LEU A 1 110 ? -0.182 8.883 -0.507 1.00 98.25 110 LEU A O 1
ATOM 876 N N . ALA A 1 111 ? -2.168 9.813 -0.007 1.00 97.94 111 ALA A N 1
ATOM 877 C CA . ALA A 1 111 ? -1.738 11.193 -0.210 1.00 97.94 111 ALA A CA 1
ATOM 878 C C . ALA A 1 111 ? -0.531 11.541 0.681 1.00 97.94 111 ALA A C 1
ATOM 880 O O . ALA A 1 111 ? 0.517 11.943 0.172 1.00 97.94 111 ALA A O 1
ATOM 881 N N . LYS A 1 112 ? -0.610 11.276 1.995 1.00 97.94 112 LYS A N 1
ATOM 882 C CA . LYS A 1 112 ? 0.511 11.496 2.930 1.00 97.94 112 LYS A CA 1
ATOM 883 C C . LYS A 1 112 ? 1.695 10.547 2.693 1.00 97.94 112 LYS A C 1
ATOM 885 O O . LYS A 1 112 ? 2.825 10.859 3.068 1.00 97.94 112 LYS A O 1
ATOM 890 N N . ALA A 1 113 ? 1.478 9.403 2.047 1.00 97.44 113 ALA A N 1
ATOM 891 C CA . ALA A 1 113 ? 2.524 8.487 1.595 1.00 97.44 113 ALA A CA 1
ATOM 892 C C . ALA A 1 113 ? 3.187 8.917 0.270 1.00 97.44 113 ALA A C 1
ATOM 894 O O . ALA A 1 113 ? 4.012 8.170 -0.266 1.00 97.44 113 ALA A O 1
ATOM 895 N N . GLY A 1 114 ? 2.863 10.104 -0.254 1.00 97.75 114 GLY A N 1
ATOM 896 C CA . GLY A 1 114 ? 3.470 10.671 -1.460 1.00 97.75 114 GLY A CA 1
ATOM 897 C C . GLY A 1 114 ? 2.839 10.182 -2.762 1.00 97.75 114 GLY A C 1
ATOM 898 O O . GLY A 1 114 ? 3.501 10.202 -3.803 1.00 97.75 114 GLY A O 1
ATOM 899 N N . TRP A 1 115 ? 1.590 9.710 -2.708 1.00 98.38 115 TRP A N 1
ATOM 900 C CA . TRP A 1 115 ? 0.866 9.281 -3.897 1.00 98.38 115 TRP A CA 1
ATOM 901 C C . TRP A 1 115 ? 0.697 10.433 -4.885 1.00 98.38 115 TRP A C 1
ATOM 903 O O . TRP A 1 115 ? 0.244 11.519 -4.532 1.00 98.38 115 TRP A O 1
ATOM 913 N N . ARG A 1 116 ? 0.998 10.162 -6.152 1.00 97.31 116 ARG A N 1
ATOM 914 C CA . ARG A 1 116 ? 0.781 11.072 -7.274 1.00 97.31 116 ARG A CA 1
ATOM 915 C C . ARG A 1 116 ? -0.384 10.604 -8.129 1.00 97.31 116 ARG A C 1
ATOM 917 O O . ARG A 1 116 ? -0.416 9.466 -8.601 1.00 97.31 116 ARG A O 1
ATOM 924 N N . ASP A 1 117 ? -1.362 11.469 -8.339 1.00 95.44 117 ASP A N 1
ATOM 925 C CA . ASP A 1 117 ? -2.552 11.162 -9.128 1.00 95.44 117 ASP A CA 1
ATOM 926 C C . ASP A 1 117 ? -2.282 11.122 -10.644 1.00 95.44 117 ASP A C 1
ATOM 928 O O . ASP A 1 117 ? -2.989 10.414 -11.359 1.00 95.44 117 ASP A O 1
ATOM 932 N N . ASP A 1 118 ? -1.202 11.756 -11.100 1.00 94.69 118 ASP A N 1
ATOM 933 C CA . ASP A 1 118 ? -0.785 11.845 -12.500 1.00 94.69 118 ASP A CA 1
ATOM 934 C C . ASP A 1 118 ? -0.005 10.623 -13.028 1.00 94.69 118 ASP A C 1
ATOM 936 O O . ASP A 1 118 ? 0.437 10.622 -14.181 1.00 94.69 118 ASP A O 1
ATOM 940 N N . MET A 1 119 ? 0.204 9.575 -12.222 1.00 94.88 119 MET A N 1
ATOM 941 C CA . MET A 1 119 ? 0.909 8.357 -12.646 1.00 94.88 119 MET A CA 1
ATOM 942 C C . MET A 1 119 ? 0.331 7.066 -12.054 1.00 94.88 119 MET A C 1
ATOM 944 O O . MET A 1 119 ? -0.448 7.063 -11.103 1.00 94.88 119 MET A O 1
ATOM 948 N N . THR A 1 120 ? 0.729 5.934 -12.634 1.00 96.06 120 THR A N 1
ATOM 949 C CA . THR A 1 120 ? 0.414 4.598 -12.106 1.00 96.06 120 THR A CA 1
ATOM 950 C C . THR A 1 120 ? 1.469 4.128 -11.088 1.00 96.06 120 THR A C 1
ATOM 952 O O . THR A 1 120 ? 2.463 4.810 -10.857 1.00 96.06 120 THR A O 1
ATOM 955 N N . TRP A 1 121 ? 1.268 2.970 -10.462 1.00 98.00 121 TRP A N 1
ATOM 956 C CA . TRP A 1 121 ? 2.228 2.325 -9.556 1.00 98.00 121 TRP A CA 1
ATOM 957 C C . TRP A 1 121 ? 3.516 1.882 -10.279 1.00 98.00 121 TRP A C 1
ATOM 959 O O . TRP A 1 121 ? 4.620 1.994 -9.744 1.00 98.00 121 TRP A O 1
ATOM 969 N N . GLY A 1 122 ? 3.383 1.416 -11.518 1.00 97.62 122 GLY A N 1
ATOM 970 C CA . GLY A 1 122 ? 4.455 0.838 -12.317 1.00 97.62 122 GLY A CA 1
ATOM 971 C C . GLY A 1 122 ? 3.896 0.108 -13.533 1.00 97.62 122 GLY A C 1
ATOM 972 O O . GLY A 1 122 ? 2.799 0.422 -13.999 1.00 97.62 122 GLY A O 1
ATOM 973 N N . ARG A 1 123 ? 4.669 -0.843 -14.057 1.00 97.19 123 ARG A N 1
ATOM 974 C CA . ARG A 1 123 ? 4.261 -1.756 -15.130 1.00 97.19 123 ARG A CA 1
ATOM 975 C C . ARG A 1 123 ? 5.116 -3.013 -15.153 1.00 97.19 123 ARG A C 1
ATOM 977 O O . ARG A 1 123 ? 6.305 -2.957 -14.837 1.00 97.19 123 ARG A O 1
ATOM 984 N N . GLU A 1 124 ? 4.520 -4.114 -15.592 1.00 98.00 124 GLU A N 1
ATOM 985 C CA . GLU A 1 124 ? 5.258 -5.311 -16.000 1.00 98.00 124 GLU A CA 1
ATOM 986 C C . GLU A 1 124 ? 5.963 -5.056 -17.342 1.00 98.00 124 GLU A C 1
ATOM 988 O O . GLU A 1 124 ? 5.402 -4.426 -18.245 1.00 98.00 124 GLU A O 1
ATOM 993 N N . VAL A 1 125 ? 7.207 -5.513 -17.462 1.00 98.25 125 VAL A N 1
ATOM 994 C CA . VAL A 1 125 ? 8.083 -5.281 -18.617 1.00 98.25 125 VAL A CA 1
ATOM 995 C C . VAL A 1 125 ? 8.774 -6.566 -19.050 1.00 98.25 125 VAL A C 1
ATOM 997 O O . VAL A 1 125 ? 8.943 -7.493 -18.260 1.00 98.25 125 VAL A O 1
ATOM 1000 N N . ARG A 1 126 ? 9.235 -6.590 -20.301 1.00 98.06 126 ARG A N 1
ATOM 1001 C CA . ARG A 1 126 ? 10.256 -7.538 -20.754 1.00 98.06 126 ARG A CA 1
ATOM 1002 C C . ARG A 1 126 ? 11.625 -6.891 -20.611 1.00 98.06 126 ARG A C 1
ATOM 1004 O O . ARG A 1 126 ? 11.798 -5.728 -20.985 1.00 98.06 126 ARG A O 1
ATOM 1011 N N . ILE A 1 127 ? 12.585 -7.648 -20.097 1.00 97.69 127 ILE A N 1
ATOM 1012 C CA . ILE A 1 127 ? 13.989 -7.244 -20.028 1.00 97.69 127 ILE A CA 1
ATOM 1013 C C . ILE A 1 127 ? 14.835 -8.192 -20.890 1.00 97.69 127 ILE A C 1
ATOM 1015 O O . ILE A 1 127 ? 14.523 -9.384 -20.928 1.00 97.69 127 ILE A O 1
ATOM 1019 N N . PRO A 1 128 ? 15.884 -7.703 -21.572 1.00 95.75 128 PRO A N 1
ATOM 1020 C CA . PRO A 1 128 ? 16.879 -8.571 -22.198 1.00 95.75 128 PRO A CA 1
ATOM 1021 C C . PRO A 1 128 ? 17.577 -9.461 -21.161 1.00 95.75 128 PRO A C 1
ATOM 1023 O O . PRO A 1 128 ? 17.788 -9.036 -20.021 1.00 95.75 128 PRO A O 1
ATOM 1026 N N . SER A 1 129 ? 17.955 -10.683 -21.544 1.00 91.81 129 SER A N 1
ATOM 1027 C CA . SER A 1 129 ? 18.689 -11.613 -20.667 1.00 91.81 129 SER A CA 1
ATOM 1028 C C . SER A 1 129 ? 20.071 -11.086 -20.271 1.00 91.81 129 SER A C 1
ATOM 1030 O O . SER A 1 129 ? 20.575 -11.404 -19.199 1.00 91.81 129 SER A O 1
ATOM 1032 N N . ASP A 1 130 ? 20.656 -10.247 -21.119 1.00 93.00 130 ASP A N 1
ATOM 1033 C CA . ASP A 1 130 ? 21.950 -9.584 -20.986 1.00 93.00 130 ASP A CA 1
ATOM 1034 C C . ASP A 1 130 ? 21.818 -8.107 -20.566 1.00 93.00 130 ASP A C 1
ATOM 1036 O O . ASP A 1 130 ? 22.729 -7.311 -20.787 1.00 93.00 130 ASP A O 1
ATOM 1040 N N . LEU A 1 131 ? 20.692 -7.714 -19.951 1.00 96.81 131 LEU A N 1
ATOM 1041 C CA . LEU A 1 131 ? 20.452 -6.329 -19.540 1.00 96.81 131 LEU A CA 1
ATOM 1042 C C . LEU A 1 131 ? 21.583 -5.794 -18.644 1.00 96.81 131 LEU A C 1
ATOM 1044 O O . LEU A 1 131 ? 21.719 -6.181 -17.476 1.00 96.81 131 LEU A O 1
ATOM 1048 N N . VAL A 1 132 ? 22.313 -4.812 -19.174 1.00 95.69 132 VAL A N 1
ATOM 1049 C CA . VAL A 1 132 ? 23.369 -4.064 -18.486 1.00 95.69 132 VAL A CA 1
ATOM 1050 C C . VAL A 1 132 ? 23.165 -2.567 -18.705 1.00 95.69 132 VAL A C 1
ATOM 1052 O O . VAL A 1 132 ? 22.997 -2.103 -19.830 1.00 95.69 132 VAL A O 1
ATOM 1055 N N . ILE A 1 133 ? 23.212 -1.785 -17.623 1.00 95.62 13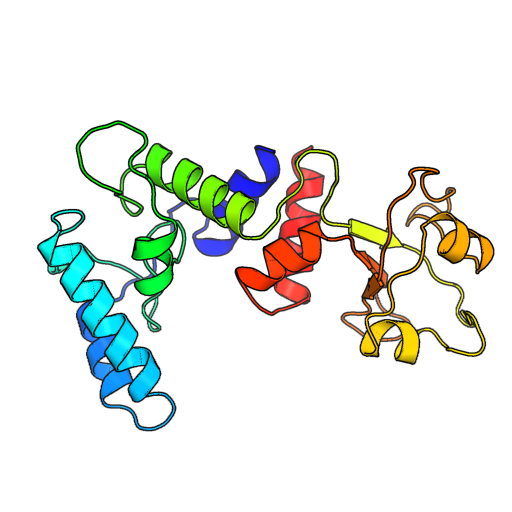3 ILE A N 1
ATOM 1056 C CA . ILE A 1 133 ? 23.177 -0.318 -17.683 1.00 95.62 133 ILE A CA 1
ATOM 1057 C C . ILE A 1 133 ? 24.315 0.252 -16.846 1.00 95.62 133 ILE A C 1
ATOM 1059 O O . ILE A 1 133 ? 24.376 0.026 -15.637 1.00 95.62 133 ILE A O 1
ATOM 1063 N N . SER A 1 134 ? 25.198 1.028 -17.481 1.00 92.75 134 SER A N 1
ATOM 1064 C CA . SER A 1 134 ? 26.389 1.604 -16.836 1.00 92.75 134 SER A CA 1
ATOM 1065 C C . SER A 1 134 ? 27.231 0.540 -16.110 1.00 92.75 134 SER A C 1
ATOM 1067 O O . SER A 1 134 ? 27.592 0.736 -14.953 1.00 92.75 134 SER A O 1
ATOM 1069 N N . ASN A 1 135 ? 27.486 -0.601 -16.762 1.00 93.94 135 ASN A N 1
ATOM 1070 C CA . ASN A 1 135 ? 28.203 -1.764 -16.209 1.00 93.94 135 ASN A CA 1
ATOM 1071 C C . ASN A 1 135 ? 27.515 -2.449 -15.011 1.00 93.94 135 ASN A C 1
ATOM 1073 O O . ASN A 1 135 ? 28.142 -3.211 -14.279 1.00 93.94 135 ASN A O 1
ATOM 1077 N N . ILE A 1 136 ? 26.218 -2.202 -14.801 1.00 95.19 136 ILE A N 1
ATOM 1078 C CA . ILE A 1 136 ? 25.421 -2.842 -13.750 1.00 95.19 136 ILE A CA 1
ATOM 1079 C C . ILE A 1 136 ? 24.388 -3.762 -14.402 1.00 95.19 136 ILE A C 1
ATOM 1081 O O . ILE A 1 136 ? 23.526 -3.294 -15.144 1.00 95.19 136 ILE A O 1
ATOM 1085 N N . GLY A 1 137 ? 24.453 -5.058 -14.095 1.00 96.31 137 GLY A N 1
ATOM 1086 C CA . GLY A 1 137 ? 23.473 -6.044 -14.556 1.00 96.31 137 GLY A CA 1
ATOM 1087 C C . GLY A 1 137 ? 22.124 -5.964 -13.827 1.00 96.31 137 GLY A C 1
ATOM 1088 O O . GLY A 1 137 ? 22.015 -5.399 -12.732 1.00 96.31 137 GLY A O 1
ATOM 1089 N N . ALA A 1 138 ? 21.094 -6.584 -14.406 1.00 96.50 138 ALA A N 1
ATOM 1090 C CA . ALA A 1 138 ? 19.710 -6.570 -13.914 1.00 96.50 138 ALA A CA 1
ATOM 1091 C C . ALA A 1 138 ? 19.542 -6.897 -12.412 1.00 96.50 138 ALA A C 1
ATOM 1093 O O . ALA A 1 138 ? 18.864 -6.157 -11.692 1.00 96.50 138 ALA A O 1
ATOM 1094 N N . THR A 1 139 ? 20.204 -7.936 -11.892 1.00 96.06 139 THR A N 1
ATOM 1095 C CA . THR A 1 139 ? 20.129 -8.310 -10.462 1.00 96.06 139 THR A CA 1
ATOM 1096 C C . THR A 1 139 ? 20.604 -7.183 -9.544 1.00 96.06 139 THR A C 1
ATOM 1098 O O . THR A 1 139 ? 19.971 -6.873 -8.528 1.00 96.06 139 THR A O 1
ATOM 1101 N N . LYS A 1 140 ? 21.709 -6.520 -9.904 1.00 96.69 140 LYS A N 1
ATOM 1102 C CA . LYS A 1 140 ? 22.260 -5.412 -9.118 1.00 96.69 140 LYS A CA 1
ATOM 1103 C C . LYS A 1 140 ? 21.459 -4.124 -9.313 1.00 96.69 140 LYS A C 1
ATOM 1105 O O . LYS A 1 140 ? 21.285 -3.380 -8.349 1.00 96.69 140 LYS A O 1
ATOM 1110 N N . LEU A 1 141 ? 20.910 -3.876 -10.505 1.00 96.75 141 LEU A N 1
ATOM 1111 C CA . LEU A 1 141 ? 19.967 -2.775 -10.745 1.00 96.75 141 LEU A CA 1
ATOM 1112 C C . LEU A 1 141 ? 18.724 -2.895 -9.848 1.00 96.75 141 LEU A C 1
ATOM 1114 O O . LEU A 1 141 ? 18.323 -1.910 -9.229 1.00 96.75 141 LEU A O 1
ATOM 1118 N N . SER A 1 142 ? 18.168 -4.106 -9.731 1.00 96.19 142 SER A N 1
ATOM 1119 C CA . SER A 1 142 ? 17.021 -4.406 -8.866 1.00 96.19 142 SER A CA 1
ATOM 1120 C C . SER A 1 142 ? 17.356 -4.213 -7.379 1.00 96.19 142 SER A C 1
ATOM 1122 O O . SER A 1 142 ? 16.695 -3.437 -6.684 1.00 96.19 142 SER A O 1
ATOM 1124 N N . SER A 1 143 ? 18.435 -4.834 -6.884 1.00 95.62 143 SER A N 1
ATOM 1125 C CA . SER A 1 143 ? 18.793 -4.780 -5.454 1.00 95.62 143 SER A CA 1
ATOM 1126 C C . SER A 1 143 ? 19.270 -3.404 -4.979 1.00 95.62 143 SER A C 1
ATOM 1128 O O . SER A 1 143 ? 18.958 -3.002 -3.861 1.00 95.62 143 SER A O 1
ATOM 1130 N N . SER A 1 144 ? 19.964 -2.640 -5.830 1.00 95.50 144 SER A N 1
ATOM 1131 C CA . SER A 1 144 ? 20.387 -1.264 -5.516 1.00 95.50 144 SER A CA 1
ATOM 1132 C C . SER A 1 144 ? 19.254 -0.236 -5.589 1.00 95.50 144 SER A C 1
ATOM 1134 O O . SER A 1 144 ? 19.464 0.923 -5.235 1.00 95.50 144 SER A O 1
ATOM 1136 N N . LYS A 1 145 ? 18.059 -0.631 -6.059 1.00 94.50 145 LYS A N 1
ATOM 1137 C CA . LYS A 1 145 ? 16.896 0.252 -6.253 1.00 94.50 145 LYS A CA 1
ATOM 1138 C C . LYS A 1 145 ? 17.206 1.482 -7.123 1.00 94.50 145 LYS A C 1
ATOM 1140 O O . LYS A 1 145 ? 16.562 2.523 -6.973 1.00 94.50 145 LYS A O 1
ATOM 1145 N N . LYS A 1 146 ? 18.170 1.370 -8.048 1.00 95.25 146 LYS A N 1
ATOM 1146 C CA . LYS A 1 146 ? 18.591 2.471 -8.925 1.00 95.25 146 LYS A CA 1
ATOM 1147 C C . LYS A 1 146 ? 17.405 2.953 -9.766 1.00 95.25 146 LYS A C 1
ATOM 1149 O O . LYS A 1 146 ? 16.778 2.169 -10.477 1.00 95.25 146 LYS A O 1
ATOM 1154 N N . ARG A 1 147 ? 17.101 4.252 -9.689 1.00 97.50 147 ARG A N 1
ATOM 1155 C CA . ARG A 1 147 ? 16.051 4.895 -10.492 1.00 97.50 147 ARG A CA 1
ATOM 1156 C C . ARG A 1 147 ? 16.651 5.510 -11.752 1.00 97.50 147 ARG A C 1
ATOM 1158 O O . ARG A 1 147 ? 17.487 6.404 -11.641 1.00 97.50 147 ARG A O 1
ATOM 1165 N N . LEU A 1 148 ? 16.177 5.091 -12.920 1.00 97.38 148 LEU A N 1
ATOM 1166 C CA . LEU A 1 148 ? 16.563 5.608 -14.242 1.00 97.38 148 LEU A CA 1
ATOM 1167 C C . LEU A 1 148 ? 15.333 6.123 -14.993 1.00 97.38 148 LEU A C 1
ATOM 1169 O O . LEU A 1 148 ? 14.205 5.797 -14.610 1.00 97.38 148 LEU A O 1
ATOM 1173 N N . THR A 1 149 ? 15.527 6.937 -16.030 1.00 97.19 149 THR A N 1
ATOM 1174 C CA . THR A 1 149 ? 14.405 7.427 -16.844 1.00 97.19 149 THR A CA 1
ATOM 1175 C C . THR A 1 149 ? 13.840 6.307 -17.727 1.00 97.19 149 THR A C 1
ATOM 1177 O O . THR A 1 149 ? 14.544 5.349 -18.047 1.00 97.19 149 THR A O 1
ATOM 1180 N N . LEU A 1 150 ? 12.563 6.391 -18.123 1.00 97.44 150 LEU A N 1
ATOM 1181 C CA . LEU A 1 150 ? 11.985 5.426 -19.074 1.00 97.44 150 LEU A CA 1
ATOM 1182 C C . LEU A 1 150 ? 12.761 5.346 -20.407 1.00 97.44 150 LEU A C 1
ATOM 1184 O O . LEU A 1 150 ? 12.991 4.224 -20.863 1.00 97.44 150 LEU A O 1
ATOM 1188 N N . PRO A 1 151 ? 13.232 6.462 -21.002 1.00 96.12 151 PRO A N 1
ATOM 1189 C CA . PRO A 1 151 ? 14.121 6.412 -22.162 1.00 96.12 151 PRO A CA 1
ATOM 1190 C C . PRO A 1 151 ? 15.421 5.631 -21.930 1.00 96.12 151 PRO A C 1
ATOM 1192 O O . PRO A 1 151 ? 15.810 4.858 -22.803 1.00 96.12 151 PRO A O 1
ATOM 1195 N N . ASP A 1 152 ? 16.063 5.760 -20.764 1.00 96.19 152 ASP A N 1
ATOM 1196 C CA . ASP A 1 152 ? 17.290 5.005 -20.456 1.00 96.19 152 ASP A CA 1
ATOM 1197 C C . ASP A 1 152 ? 17.025 3.495 -20.406 1.00 96.19 152 ASP A C 1
ATOM 1199 O O . ASP A 1 152 ? 17.777 2.706 -20.979 1.00 96.19 152 ASP A O 1
ATOM 1203 N N . TRP A 1 153 ? 15.923 3.088 -19.765 1.00 97.81 153 TRP A N 1
ATOM 1204 C CA . TRP A 1 153 ? 15.488 1.689 -19.750 1.00 97.81 153 TRP A CA 1
ATOM 1205 C C . TRP A 1 153 ? 15.208 1.175 -21.164 1.00 97.81 153 TRP A C 1
ATOM 1207 O O . TRP A 1 153 ? 15.636 0.080 -21.526 1.00 97.81 153 TRP A O 1
ATOM 1217 N N . GLN A 1 154 ? 14.524 1.976 -21.980 1.00 97.50 154 GLN A N 1
ATOM 1218 C CA . GLN A 1 154 ? 14.211 1.619 -23.359 1.00 97.50 154 GLN A CA 1
ATOM 1219 C C . GLN A 1 154 ? 15.468 1.477 -24.227 1.00 97.50 154 GLN A C 1
ATOM 1221 O O . GLN A 1 154 ? 15.561 0.526 -25.009 1.00 97.50 154 GLN A O 1
ATOM 1226 N N . LYS A 1 155 ? 16.439 2.388 -24.080 1.00 96.56 155 LYS A N 1
ATOM 1227 C CA . LYS A 1 155 ? 17.736 2.331 -24.772 1.00 96.56 155 LYS A CA 1
ATOM 1228 C C . LYS A 1 155 ? 18.504 1.057 -24.418 1.00 96.56 155 LYS A C 1
ATOM 1230 O O . LYS A 1 155 ? 19.156 0.486 -25.282 1.00 96.56 155 LYS A O 1
ATOM 1235 N N . ALA A 1 156 ? 18.362 0.581 -23.183 1.00 97.06 156 ALA A N 1
ATOM 1236 C CA . ALA A 1 156 ? 18.919 -0.685 -22.715 1.00 97.06 156 ALA A CA 1
ATOM 1237 C C . ALA A 1 156 ? 18.099 -1.929 -23.124 1.00 97.06 156 ALA A C 1
ATOM 1239 O O . ALA A 1 156 ? 18.328 -3.014 -22.601 1.00 97.06 156 ALA A O 1
ATOM 1240 N N . GLY A 1 157 ? 17.116 -1.788 -24.019 1.00 97.38 157 GLY A N 1
ATOM 1241 C CA . GLY A 1 157 ? 16.341 -2.908 -24.562 1.00 97.38 157 GLY A CA 1
ATOM 1242 C C . GLY A 1 157 ? 15.099 -3.300 -23.757 1.00 97.38 157 GLY A C 1
ATOM 1243 O O . GLY A 1 157 ? 14.378 -4.202 -24.172 1.00 97.38 157 GLY A O 1
ATOM 1244 N N . VAL A 1 158 ? 14.781 -2.616 -22.651 1.00 98.12 158 VAL A N 1
ATOM 1245 C CA . VAL A 1 158 ? 13.542 -2.881 -21.898 1.00 98.12 158 VAL A CA 1
ATOM 1246 C C . VAL A 1 158 ? 12.323 -2.463 -22.726 1.00 98.12 158 VAL A C 1
ATOM 1248 O O . VAL A 1 158 ? 12.325 -1.414 -23.378 1.00 98.12 158 VAL A O 1
ATOM 1251 N N . ARG A 1 159 ? 11.272 -3.286 -22.715 1.00 98.31 159 ARG A N 1
ATOM 1252 C CA . ARG A 1 159 ? 10.020 -3.069 -23.463 1.00 98.31 159 ARG A CA 1
ATOM 1253 C C . ARG A 1 159 ? 8.801 -3.344 -22.591 1.00 98.31 159 ARG A C 1
ATOM 1255 O O . ARG A 1 159 ? 8.911 -3.979 -21.541 1.00 98.31 159 ARG A O 1
ATOM 1262 N N . ASN A 1 160 ? 7.626 -2.891 -23.022 1.00 97.75 160 ASN A N 1
ATOM 1263 C CA . ASN A 1 160 ? 6.372 -3.326 -22.406 1.00 97.75 160 ASN A CA 1
ATOM 1264 C C . ASN A 1 160 ? 6.200 -4.850 -22.545 1.00 97.75 160 ASN A C 1
ATOM 1266 O O . ASN A 1 160 ? 6.870 -5.507 -23.346 1.00 97.75 160 ASN A O 1
ATOM 1270 N N . LYS A 1 161 ? 5.281 -5.425 -21.761 1.00 95.94 161 LYS A N 1
ATOM 1271 C CA . LYS A 1 161 ? 4.990 -6.869 -21.766 1.00 95.94 161 LYS A CA 1
ATOM 1272 C C . LYS A 1 161 ? 4.582 -7.418 -23.142 1.00 95.94 161 LYS A C 1
ATOM 1274 O O . LYS A 1 161 ? 4.848 -8.585 -23.424 1.00 95.94 161 LYS A O 1
ATOM 1279 N N . ASP A 1 162 ? 3.969 -6.598 -23.988 1.00 96.12 162 ASP A N 1
ATOM 1280 C CA . ASP A 1 162 ? 3.569 -6.919 -25.367 1.00 96.12 162 ASP A CA 1
ATOM 1281 C C . ASP A 1 162 ? 4.696 -6.712 -26.401 1.00 96.12 162 ASP A C 1
ATOM 1283 O O . ASP A 1 162 ? 4.516 -7.017 -27.574 1.00 96.12 162 ASP A O 1
ATOM 1287 N N . GLY A 1 163 ? 5.869 -6.228 -25.978 1.00 96.94 163 GLY A N 1
ATOM 1288 C CA . GLY A 1 163 ? 7.005 -5.913 -26.849 1.00 96.94 163 GLY A CA 1
ATOM 1289 C C . GLY A 1 163 ? 7.026 -4.473 -27.372 1.00 96.94 163 GLY A C 1
ATOM 1290 O O . GLY A 1 163 ? 8.033 -4.059 -27.946 1.00 96.94 163 GLY A O 1
ATOM 1291 N N . SER A 1 164 ? 5.976 -3.684 -27.130 1.00 97.81 164 SER A N 1
ATOM 1292 C CA . SER A 1 164 ? 5.915 -2.286 -27.563 1.00 97.81 164 SER A CA 1
ATOM 1293 C C . SER A 1 164 ? 6.888 -1.379 -26.794 1.00 97.81 164 SER A C 1
ATOM 1295 O O . SER A 1 164 ? 7.418 -1.720 -25.726 1.00 97.81 164 SER A O 1
ATOM 1297 N N . ALA A 1 165 ? 7.132 -0.193 -27.355 1.00 97.88 165 ALA A N 1
ATOM 1298 C CA . ALA A 1 165 ? 7.967 0.842 -26.756 1.00 97.88 165 ALA A CA 1
ATOM 1299 C C . ALA A 1 165 ? 7.431 1.306 -25.387 1.00 97.88 165 ALA A C 1
ATOM 1301 O O . ALA A 1 165 ? 6.223 1.424 -25.164 1.00 97.88 165 ALA A O 1
ATOM 1302 N N . LEU A 1 166 ? 8.337 1.611 -24.456 1.00 97.69 166 LEU A N 1
ATOM 1303 C CA . LEU A 1 166 ? 7.986 2.270 -23.201 1.00 97.69 166 LEU A CA 1
ATOM 1304 C C . LEU A 1 166 ? 7.435 3.685 -23.481 1.00 97.69 166 LEU A C 1
ATOM 1306 O O . LEU A 1 166 ? 7.849 4.329 -24.446 1.00 97.69 166 LEU A O 1
ATOM 1310 N N . PRO A 1 167 ? 6.540 4.216 -22.626 1.00 94.81 167 PRO A N 1
ATOM 1311 C CA . PRO A 1 167 ? 6.044 5.580 -22.772 1.00 94.81 167 PRO A CA 1
ATOM 1312 C C . PRO A 1 167 ? 7.171 6.612 -22.706 1.00 94.81 167 PRO A C 1
ATOM 1314 O O . PRO A 1 167 ? 8.088 6.491 -21.895 1.00 94.81 167 PRO A O 1
ATOM 1317 N N . THR A 1 168 ? 7.033 7.692 -23.469 1.00 92.19 168 THR A N 1
ATOM 1318 C CA . THR A 1 168 ? 7.995 8.806 -23.531 1.00 92.19 168 THR A CA 1
ATOM 1319 C C . THR A 1 168 ? 7.856 9.816 -22.387 1.00 92.19 168 THR A C 1
ATOM 1321 O O . THR A 1 168 ? 8.529 10.844 -22.377 1.00 92.19 168 THR A O 1
ATOM 1324 N N . ARG A 1 169 ? 7.004 9.543 -21.388 1.00 92.44 169 ARG A N 1
ATOM 1325 C CA . ARG A 1 169 ? 6.837 10.433 -20.230 1.00 92.44 169 ARG A CA 1
ATOM 1326 C C . ARG A 1 169 ? 8.143 10.534 -19.425 1.00 92.44 169 ARG A C 1
ATOM 1328 O O . ARG A 1 169 ? 8.796 9.506 -19.224 1.00 92.44 169 ARG A O 1
ATOM 1335 N N . PRO A 1 170 ? 8.480 11.715 -18.867 1.00 91.69 170 PRO A N 1
ATOM 1336 C CA . PRO A 1 170 ? 9.696 11.938 -18.079 1.00 91.69 170 PRO A CA 1
ATOM 1337 C C . PRO A 1 170 ? 9.583 11.344 -16.660 1.00 91.69 170 PRO A C 1
ATOM 1339 O O . PRO A 1 170 ? 9.722 12.030 -15.650 1.00 91.69 170 PRO A O 1
ATOM 1342 N N . LEU A 1 171 ? 9.286 10.046 -16.569 1.00 95.06 171 LEU A N 1
ATOM 1343 C CA . LEU A 1 171 ? 9.177 9.302 -15.318 1.00 95.06 171 LEU A CA 1
ATOM 1344 C C . LEU A 1 171 ? 10.480 8.566 -15.019 1.00 95.06 171 LEU A C 1
ATOM 1346 O O . LEU A 1 171 ? 11.143 8.039 -15.916 1.00 95.06 171 LEU A O 1
ATOM 1350 N N . ARG A 1 172 ? 10.811 8.477 -13.728 1.00 97.62 172 ARG A N 1
ATOM 1351 C CA . ARG A 1 172 ? 11.906 7.639 -13.237 1.00 97.62 172 ARG A CA 1
ATOM 1352 C C . ARG A 1 172 ? 11.361 6.351 -12.640 1.00 97.62 172 ARG A C 1
ATOM 1354 O O . ARG A 1 172 ? 10.516 6.382 -11.745 1.00 97.62 172 ARG A O 1
ATOM 1361 N N . ALA A 1 173 ? 11.909 5.225 -13.069 1.00 98.31 173 ALA A N 1
ATOM 1362 C CA . ALA A 1 173 ? 11.529 3.901 -12.604 1.00 98.31 173 ALA A CA 1
ATOM 1363 C C . ALA A 1 173 ? 12.728 3.149 -12.029 1.00 98.31 173 ALA A C 1
ATOM 1365 O O . ALA A 1 173 ? 13.857 3.352 -12.480 1.00 98.31 173 ALA A O 1
ATOM 1366 N N . ARG A 1 174 ? 12.473 2.270 -11.058 1.00 98.31 174 ARG A N 1
ATOM 1367 C CA . ARG A 1 174 ? 13.438 1.252 -10.618 1.00 98.31 174 ARG A CA 1
ATOM 1368 C C . ARG A 1 174 ? 12.963 -0.130 -11.049 1.00 98.31 174 ARG A C 1
ATOM 1370 O O . ARG A 1 174 ? 11.757 -0.364 -11.131 1.00 98.31 174 ARG A O 1
ATOM 1377 N N . LEU A 1 175 ? 13.911 -1.024 -11.298 1.00 98.56 175 LEU A N 1
ATOM 1378 C CA . LEU A 1 175 ? 13.626 -2.418 -11.614 1.00 98.56 175 LEU A CA 1
ATOM 1379 C C . LEU A 1 175 ? 13.222 -3.172 -10.340 1.00 98.56 175 LEU A C 1
ATOM 1381 O O . LEU A 1 175 ? 13.822 -2.980 -9.281 1.00 98.56 175 LEU A O 1
ATOM 1385 N N . VAL A 1 176 ? 12.205 -4.021 -10.449 1.00 98.50 176 VAL A N 1
ATOM 1386 C CA . VAL A 1 176 ? 11.831 -5.018 -9.442 1.00 98.50 176 VAL A CA 1
ATOM 1387 C C . VAL A 1 176 ? 11.744 -6.373 -10.121 1.00 98.50 176 VAL A C 1
ATOM 1389 O O . VAL A 1 176 ? 11.048 -6.529 -11.122 1.00 98.50 176 VAL A O 1
ATOM 1392 N N . LEU A 1 177 ? 12.452 -7.337 -9.541 1.00 97.75 177 LEU A N 1
ATOM 1393 C CA . LEU A 1 177 ? 12.466 -8.742 -9.935 1.00 97.75 177 LEU A CA 1
ATOM 1394 C C . LEU A 1 177 ? 11.990 -9.560 -8.724 1.00 97.75 177 LEU A C 1
ATOM 1396 O O . LEU A 1 177 ? 12.836 -9.900 -7.895 1.00 97.75 177 LEU A O 1
ATOM 1400 N N . PRO A 1 178 ? 10.673 -9.786 -8.532 1.00 96.25 178 PRO A N 1
ATOM 1401 C CA . PRO A 1 178 ? 10.172 -10.533 -7.374 1.00 96.25 178 PRO A CA 1
ATOM 1402 C C . PRO A 1 178 ? 10.764 -11.945 -7.290 1.00 96.25 178 PRO A C 1
ATOM 1404 O O . PRO A 1 178 ? 11.165 -12.358 -6.205 1.00 96.25 178 PRO A O 1
ATOM 1407 N N . ASP A 1 179 ? 10.913 -12.607 -8.440 1.00 95.00 179 ASP A N 1
ATOM 1408 C CA . ASP A 1 179 ? 11.360 -14.001 -8.550 1.00 95.00 179 ASP A CA 1
ATOM 1409 C C . ASP A 1 179 ? 12.796 -14.119 -9.108 1.00 95.00 179 ASP A C 1
ATOM 1411 O O . ASP A 1 179 ? 13.241 -15.192 -9.500 1.00 95.00 179 ASP A O 1
ATOM 1415 N N . GLY A 1 180 ? 13.534 -13.004 -9.177 1.00 93.12 180 GLY A N 1
ATOM 1416 C CA . GLY A 1 180 ? 14.868 -12.959 -9.782 1.00 93.12 180 GLY A CA 1
ATOM 1417 C C . GLY A 1 180 ? 14.865 -12.954 -11.317 1.00 93.12 180 GLY A C 1
ATOM 1418 O O . GLY A 1 180 ? 13.883 -12.595 -11.966 1.00 93.12 180 GLY A O 1
ATOM 1419 N N . ILE A 1 181 ? 16.019 -13.275 -11.906 1.00 91.75 181 ILE A N 1
ATOM 1420 C CA . ILE A 1 181 ? 16.200 -13.331 -13.366 1.00 91.75 181 ILE A CA 1
ATOM 1421 C C . ILE A 1 181 ? 15.452 -14.543 -13.930 1.00 91.75 181 ILE A C 1
ATOM 1423 O O . ILE A 1 181 ? 15.460 -15.608 -13.325 1.00 91.75 181 ILE A O 1
ATOM 1427 N N . GLY A 1 182 ? 14.806 -14.377 -15.086 1.00 88.50 182 GLY A N 1
ATOM 1428 C CA . GLY A 1 182 ? 13.957 -15.406 -15.703 1.00 88.50 182 GLY A CA 1
ATOM 1429 C C . GLY A 1 182 ? 12.509 -15.402 -15.200 1.00 88.50 182 GLY A C 1
ATOM 1430 O O . GLY A 1 182 ? 11.635 -15.946 -15.867 1.00 88.50 182 GLY A O 1
ATOM 1431 N N . GLY A 1 183 ? 12.242 -14.737 -14.072 1.00 94.19 183 GLY A N 1
ATOM 1432 C CA . GLY A 1 183 ? 10.896 -14.462 -13.583 1.00 94.19 183 GLY A CA 1
ATOM 1433 C C . GLY A 1 183 ? 10.265 -13.210 -14.196 1.00 94.19 183 GLY A C 1
ATOM 1434 O O . GLY A 1 183 ? 10.751 -12.631 -15.172 1.00 94.19 183 GLY A O 1
ATOM 1435 N N . ARG A 1 184 ? 9.167 -12.753 -13.585 1.00 96.81 184 ARG A N 1
ATOM 1436 C CA . ARG A 1 184 ? 8.501 -11.504 -13.987 1.00 96.81 184 ARG A CA 1
ATOM 1437 C C . ARG A 1 184 ? 9.388 -10.302 -13.660 1.00 96.81 184 ARG A C 1
ATOM 1439 O O . ARG A 1 184 ? 10.061 -10.278 -12.633 1.00 96.81 184 ARG A O 1
ATOM 1446 N N . ALA A 1 185 ? 9.344 -9.270 -14.498 1.00 98.19 185 ALA A N 1
ATOM 1447 C CA . ALA A 1 185 ? 10.087 -8.031 -14.290 1.00 98.19 185 ALA A CA 1
ATOM 1448 C C . ALA A 1 185 ? 9.154 -6.822 -14.316 1.00 98.19 185 ALA A C 1
ATOM 1450 O O . ALA A 1 185 ? 8.222 -6.750 -15.116 1.00 98.19 185 ALA A O 1
ATOM 1451 N N . PHE A 1 186 ? 9.420 -5.846 -13.450 1.00 98.69 186 PHE A N 1
ATOM 1452 C CA . PHE A 1 186 ? 8.601 -4.645 -13.336 1.00 98.69 186 PHE A CA 1
ATOM 1453 C C . PHE A 1 186 ? 9.461 -3.391 -13.304 1.00 98.69 186 PHE A C 1
ATOM 1455 O O . PHE A 1 186 ? 10.448 -3.318 -12.572 1.00 98.69 186 PHE A O 1
ATOM 1462 N N . LEU A 1 187 ? 9.037 -2.367 -14.041 1.00 98.56 187 LEU A N 1
ATOM 1463 C CA . LEU A 1 187 ? 9.498 -1.001 -13.828 1.00 98.56 187 LEU A CA 1
ATOM 1464 C C . LEU A 1 187 ? 8.494 -0.283 -12.936 1.00 98.56 187 LEU A C 1
ATOM 1466 O O . LEU A 1 187 ? 7.352 -0.051 -13.335 1.00 98.56 187 LEU A O 1
ATOM 1470 N N . VAL A 1 188 ? 8.926 0.080 -11.729 1.00 98.69 188 VAL A N 1
ATOM 1471 C CA . VAL A 1 188 ? 8.049 0.646 -10.699 1.00 98.69 188 VAL A CA 1
ATOM 1472 C C . VAL A 1 188 ? 8.370 2.113 -10.406 1.00 98.69 188 VAL A C 1
ATOM 1474 O O . VAL A 1 188 ? 9.535 2.531 -10.384 1.00 98.69 188 VAL A O 1
ATOM 1477 N N . TYR A 1 189 ? 7.329 2.920 -10.199 1.00 98.25 189 TYR A N 1
ATOM 1478 C CA . TYR A 1 189 ? 7.415 4.379 -10.043 1.00 98.25 189 TYR A CA 1
ATOM 1479 C C . TYR A 1 189 ? 7.393 4.787 -8.564 1.00 98.25 189 TYR A C 1
ATOM 1481 O O . TYR A 1 189 ? 7.637 3.952 -7.693 1.00 98.25 189 TYR A O 1
ATOM 1489 N N . SER A 1 190 ? 7.204 6.072 -8.251 1.00 97.69 190 SER A N 1
ATOM 1490 C CA . SER A 1 190 ? 7.132 6.539 -6.855 1.00 97.69 190 SER A CA 1
ATOM 1491 C C . SER A 1 190 ? 5.884 6.026 -6.136 1.00 97.69 190 SER A C 1
ATOM 1493 O O . SER A 1 190 ? 5.974 5.668 -4.969 1.00 97.69 190 SER A O 1
ATOM 1495 N N . ASN A 1 191 ? 4.757 5.878 -6.840 1.00 98.44 191 ASN A N 1
ATOM 1496 C CA . ASN A 1 191 ? 3.527 5.330 -6.255 1.00 98.44 191 ASN A CA 1
ATOM 1497 C C . ASN A 1 191 ? 3.693 3.885 -5.760 1.00 98.44 191 ASN A C 1
ATOM 1499 O O . ASN A 1 191 ? 3.029 3.493 -4.809 1.00 98.44 191 ASN A O 1
ATOM 1503 N N . PHE A 1 192 ? 4.612 3.101 -6.336 1.00 98.62 192 PHE A N 1
ATOM 1504 C CA . PHE A 1 192 ? 4.973 1.793 -5.778 1.00 98.62 192 PHE A CA 1
ATOM 1505 C C . PHE A 1 192 ? 5.524 1.911 -4.358 1.00 98.62 192 PHE A C 1
ATOM 1507 O O . PHE A 1 192 ? 5.205 1.101 -3.494 1.00 98.62 192 PHE A O 1
ATOM 1514 N N . ASP A 1 193 ? 6.348 2.928 -4.105 1.00 98.00 193 ASP A N 1
ATOM 1515 C CA . ASP A 1 193 ? 6.920 3.154 -2.783 1.00 98.00 193 ASP A CA 1
ATOM 1516 C C . ASP A 1 193 ? 5.848 3.663 -1.803 1.00 98.00 193 ASP A C 1
ATOM 1518 O O . ASP A 1 193 ? 5.895 3.305 -0.628 1.00 98.00 193 ASP A O 1
ATOM 1522 N N . SER A 1 194 ? 4.835 4.403 -2.276 1.00 98.25 194 SER A N 1
ATOM 1523 C CA . SER A 1 194 ? 3.646 4.736 -1.475 1.00 98.25 194 SER A CA 1
ATOM 1524 C C . SER A 1 194 ? 2.869 3.483 -1.056 1.00 98.25 194 SER A C 1
ATOM 1526 O O . SER A 1 194 ? 2.468 3.384 0.100 1.00 98.25 194 SER A O 1
ATOM 1528 N N . ILE A 1 195 ? 2.725 2.488 -1.942 1.00 98.50 195 ILE A N 1
ATOM 1529 C CA . ILE A 1 195 ? 2.120 1.190 -1.586 1.00 98.50 195 ILE A CA 1
ATOM 1530 C C . ILE A 1 195 ? 3.002 0.439 -0.579 1.00 98.50 195 ILE A C 1
ATOM 1532 O O . ILE A 1 195 ? 2.502 -0.095 0.406 1.00 98.50 195 ILE A O 1
ATOM 1536 N N . LEU A 1 196 ? 4.326 0.450 -0.767 1.00 98.06 196 LEU A N 1
ATOM 1537 C CA . LEU A 1 196 ? 5.255 -0.191 0.169 1.00 98.06 196 LEU A CA 1
ATOM 1538 C C . LEU A 1 196 ? 5.256 0.435 1.571 1.00 98.06 196 LEU A C 1
ATOM 1540 O O . LEU A 1 196 ? 5.686 -0.219 2.525 1.00 98.06 196 LEU A O 1
ATOM 1544 N N . ARG A 1 197 ? 4.819 1.693 1.719 1.00 97.38 197 ARG A N 1
ATOM 1545 C CA . ARG A 1 197 ? 4.630 2.302 3.044 1.00 97.38 197 ARG A CA 1
ATOM 1546 C C . ARG A 1 197 ? 3.498 1.631 3.812 1.00 97.38 197 ARG A C 1
ATOM 1548 O O . ARG A 1 197 ? 3.654 1.457 5.019 1.00 97.38 197 ARG A O 1
ATOM 1555 N N . TRP A 1 198 ? 2.444 1.212 3.111 1.00 97.25 198 TRP A N 1
ATOM 1556 C CA . TRP A 1 198 ? 1.323 0.466 3.680 1.00 97.25 198 TRP A CA 1
ATOM 1557 C C . TRP A 1 198 ? 1.759 -0.934 4.113 1.00 97.25 198 TRP A C 1
ATOM 1559 O O . TRP A 1 198 ? 1.631 -1.303 5.277 1.00 97.25 198 TRP A O 1
ATOM 1569 N N . ASN A 1 199 ? 2.366 -1.688 3.193 1.00 97.31 199 ASN A N 1
ATOM 1570 C CA . ASN A 1 199 ? 2.922 -3.009 3.466 1.00 97.31 199 ASN A CA 1
ATOM 1571 C C . ASN A 1 199 ? 4.249 -3.183 2.719 1.00 97.31 199 ASN A C 1
ATOM 1573 O O . ASN A 1 199 ? 4.306 -3.114 1.492 1.00 97.31 199 ASN A O 1
ATOM 1577 N N . ARG A 1 200 ? 5.331 -3.441 3.465 1.00 96.38 200 ARG A N 1
ATOM 1578 C CA . ARG A 1 200 ? 6.719 -3.485 2.964 1.00 96.38 200 ARG A CA 1
ATOM 1579 C C . ARG A 1 200 ? 7.061 -4.761 2.176 1.00 96.38 200 ARG A C 1
ATOM 1581 O O . ARG A 1 200 ? 8.174 -5.272 2.283 1.00 96.38 200 ARG A O 1
ATOM 1588 N N . SER A 1 201 ? 6.132 -5.266 1.371 1.00 97.62 201 SER A N 1
ATOM 1589 C CA . SER A 1 201 ? 6.307 -6.440 0.516 1.00 97.62 201 SER A CA 1
ATOM 1590 C C . SER A 1 201 ? 6.176 -6.065 -0.959 1.00 97.62 201 SER A C 1
ATOM 1592 O O . SER A 1 201 ? 5.168 -5.503 -1.387 1.00 97.62 201 SER A O 1
ATOM 1594 N N . ASN A 1 202 ? 7.181 -6.423 -1.767 1.00 97.44 202 ASN A N 1
ATOM 1595 C CA . ASN A 1 202 ? 7.095 -6.258 -3.221 1.00 97.44 202 ASN A CA 1
ATOM 1596 C C . ASN A 1 202 ? 5.938 -7.079 -3.806 1.00 97.44 202 ASN A C 1
ATOM 1598 O O . ASN A 1 202 ? 5.267 -6.587 -4.705 1.00 97.44 202 ASN A O 1
ATOM 1602 N N . TYR A 1 203 ? 5.675 -8.283 -3.285 1.00 98.00 203 TYR A N 1
ATOM 1603 C CA . TYR A 1 203 ? 4.548 -9.108 -3.730 1.00 98.00 203 TYR A CA 1
ATOM 1604 C C . TYR A 1 203 ? 3.212 -8.422 -3.461 1.00 98.00 203 TYR A C 1
ATOM 1606 O O . TYR A 1 203 ? 2.378 -8.350 -4.358 1.00 98.00 203 TYR A O 1
ATOM 1614 N N . TYR A 1 204 ? 3.042 -7.844 -2.269 1.00 98.31 204 TYR A N 1
ATOM 1615 C CA . TYR A 1 204 ? 1.848 -7.071 -1.936 1.00 98.31 204 TYR A CA 1
ATOM 1616 C C . TYR A 1 204 ? 1.683 -5.874 -2.881 1.00 98.31 204 TYR A C 1
ATOM 1618 O O . TYR A 1 204 ? 0.628 -5.691 -3.482 1.00 98.31 204 TYR A O 1
ATOM 1626 N N . ALA A 1 205 ? 2.743 -5.086 -3.082 1.00 98.50 205 ALA A N 1
ATOM 1627 C CA . ALA A 1 205 ? 2.672 -3.909 -3.942 1.00 98.50 205 ALA A CA 1
ATOM 1628 C C . ALA A 1 205 ? 2.418 -4.255 -5.420 1.00 98.50 205 ALA A C 1
ATOM 1630 O O . ALA A 1 205 ? 1.692 -3.534 -6.105 1.00 98.50 205 ALA A O 1
ATOM 1631 N N . ILE A 1 206 ? 2.964 -5.377 -5.902 1.00 98.44 206 ILE A N 1
ATOM 1632 C CA . ILE A 1 206 ? 2.669 -5.922 -7.233 1.00 98.44 206 ILE A CA 1
ATOM 1633 C C . ILE A 1 206 ? 1.223 -6.419 -7.312 1.00 98.44 206 ILE A C 1
ATOM 1635 O O . ILE A 1 206 ? 0.590 -6.204 -8.343 1.00 98.44 206 ILE A O 1
ATOM 1639 N N . ALA A 1 207 ? 0.685 -7.047 -6.263 1.00 98.25 207 ALA A N 1
ATOM 1640 C CA . ALA A 1 207 ? -0.706 -7.497 -6.221 1.00 98.25 207 ALA A CA 1
ATOM 1641 C C . ALA A 1 207 ? -1.679 -6.312 -6.273 1.00 98.25 207 ALA A C 1
ATOM 1643 O O . ALA A 1 207 ? -2.551 -6.293 -7.139 1.00 98.25 207 ALA A O 1
ATOM 1644 N N . VAL A 1 208 ? -1.468 -5.284 -5.439 1.00 98.44 208 VAL A N 1
ATOM 1645 C CA . VAL A 1 208 ? -2.224 -4.020 -5.497 1.00 98.44 208 VAL A CA 1
ATOM 1646 C C . VAL A 1 208 ? -2.120 -3.413 -6.893 1.00 98.44 208 VAL A C 1
ATOM 1648 O O . VAL A 1 208 ? -3.119 -3.120 -7.540 1.00 98.44 208 VAL A O 1
ATOM 1651 N N . GLY A 1 209 ? -0.902 -3.256 -7.400 1.00 98.00 209 GLY A N 1
ATOM 1652 C CA . GLY A 1 209 ? -0.679 -2.689 -8.719 1.00 98.00 209 GLY A CA 1
ATOM 1653 C C . GLY A 1 209 ? -1.421 -3.430 -9.831 1.00 98.00 209 GLY A C 1
ATOM 1654 O O . GLY A 1 209 ? -2.203 -2.833 -10.570 1.00 98.00 209 GLY A O 1
ATOM 1655 N N . SER A 1 210 ? -1.219 -4.744 -9.905 1.00 97.62 210 SER A N 1
ATOM 1656 C CA . SER A 1 210 ? -1.781 -5.595 -10.955 1.00 97.62 210 SER A CA 1
ATOM 1657 C C . SER A 1 210 ? -3.305 -5.656 -10.878 1.00 97.62 210 SER A C 1
ATOM 1659 O O . SER A 1 210 ? -3.958 -5.462 -11.898 1.00 97.62 210 SER A O 1
ATOM 1661 N N . LEU A 1 211 ? -3.881 -5.856 -9.685 1.00 97.88 211 LEU A N 1
ATOM 1662 C CA . LEU A 1 211 ? -5.335 -5.864 -9.509 1.00 97.88 211 LEU A CA 1
ATOM 1663 C C . LEU A 1 211 ? -5.931 -4.501 -9.879 1.00 97.88 211 LEU A C 1
ATOM 1665 O O . LEU A 1 211 ? -6.901 -4.447 -10.630 1.00 97.88 211 LEU A O 1
ATOM 1669 N N . SER A 1 212 ? -5.299 -3.399 -9.465 1.00 97.81 212 SER A N 1
ATOM 1670 C CA . SER A 1 212 ? -5.764 -2.058 -9.832 1.00 97.81 212 SER A CA 1
ATOM 1671 C C . SER A 1 212 ? -5.778 -1.827 -11.345 1.00 97.81 212 SER A C 1
ATOM 1673 O O . SER A 1 212 ? -6.649 -1.116 -11.838 1.00 97.81 212 SER A O 1
ATOM 1675 N N . ASP A 1 213 ? -4.848 -2.426 -12.097 1.00 96.50 213 ASP A N 1
ATOM 1676 C CA . ASP A 1 213 ? -4.802 -2.298 -13.554 1.00 96.50 213 ASP A CA 1
ATOM 1677 C C . ASP A 1 213 ? -5.923 -3.086 -14.253 1.00 96.50 213 ASP A C 1
ATOM 1679 O O . ASP A 1 213 ? -6.339 -2.673 -15.331 1.00 96.50 213 ASP A O 1
ATOM 1683 N N . THR A 1 214 ? -6.458 -4.149 -13.635 1.00 96.19 214 THR A N 1
ATOM 1684 C CA . THR A 1 214 ? -7.637 -4.880 -14.154 1.00 96.19 214 THR A CA 1
ATOM 1685 C C . THR A 1 214 ? -8.958 -4.132 -13.962 1.00 96.19 214 THR A C 1
ATOM 1687 O O . THR A 1 214 ? -9.938 -4.448 -14.623 1.00 96.19 214 THR A O 1
ATOM 1690 N N . LEU A 1 215 ? -8.981 -3.131 -13.075 1.00 93.81 215 LEU A N 1
ATOM 1691 C CA . LEU A 1 215 ? -10.154 -2.307 -12.757 1.00 93.81 215 LEU A CA 1
ATOM 1692 C C . LEU A 1 215 ? -10.180 -0.984 -13.547 1.00 93.81 215 LEU A C 1
ATOM 1694 O O . LEU A 1 215 ? -10.762 -0.001 -13.080 1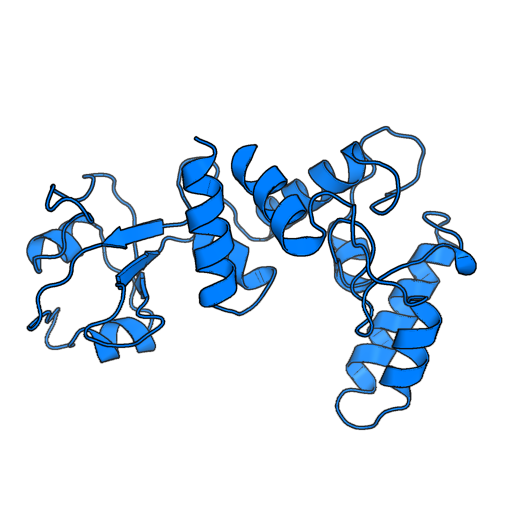.00 93.81 215 LEU A O 1
ATOM 1698 N N . ARG A 1 216 ? -9.446 -0.908 -14.660 1.00 81.62 216 ARG A N 1
ATOM 1699 C CA . ARG A 1 216 ? -9.391 0.286 -15.510 1.00 81.62 216 ARG A CA 1
ATOM 1700 C C . ARG A 1 216 ? -10.545 0.364 -16.488 1.00 81.62 216 ARG A C 1
ATOM 1702 O O . ARG A 1 216 ? -10.954 -0.698 -16.995 1.00 81.62 216 ARG A O 1
#

pLDDT: mean 96.94, std 2.64, range [76.88, 98.88]

Radius of gyration: 19.97 Å; chains: 1; bounding box: 49×30×54 Å

Sequence (216 aa):
QKRYIVTFWGIETSFGKYLGSFNVPQALVTLAYDGRRSAYFRKELLNALRIIDGGHISADRMKGSWAGAMGQSQFMPSSFLNYAEDWDGDGRRDIWGTTADVFASTANYLAKAGWRDDMTWGREVRIPSDLVISNIGATKLSSSKKRLTLPDWQKAGVRNKDGSALPTRPLRARLVLPDGIGGRAFLVYSNFDSILRWNRSNYYAIAVGSLSDTLR